Protein AF-A0A9D2BDR5-F1 (afdb_monomer)

pLDDT: mean 77.8, std 25.01, range [22.7, 98.0]

Foldseek 3Di:
DDDDDDDDDDDDDDDDDDDDDDDDDDDDDDDDDDDDDDDDDPPPPPPPPPPPDPDDPPPDDVLLLVLLLQVLVLCVVVLVVCLVCLLVVNLVVCFFRAARDPSNVVCVVVLLVLADPLLSVLVVLQVVQWQQPADPVGDGTTGNDSVSNNVSSCSQFDLCCNFCSNQQPQFDSLLGGDPRNQSSSCSSNVDRDDHQDRCAHPLRARQWDDDVQWIFGAGNVRHTQFGAGDDPSAGAFGWHWGFDDDDDDPQWTWTFTATHHRRDGDDGDTDIDGRPPPDDD

Sequence (281 aa):
MSGIVIALLVLVIAAAVVVMVAKGHSRKNGRGQETEGTARVRDLKVDAVEMKRKKEPVKEDPEVTAAKKELYQYLTQVIKKMFLQYRRGSFHTFTRMNVPSESVQKHYDKIRQSLTPQSAAILDDLFACIDMEGNEEKKPGEVRDPEKLKSVFVRMTLPFYPVYYDKLDGVRYTSLLNQTMLNLFHRLTGKKFRLGYKNRYPSGVTAYRWNGNRYQVYAQDGSMLCDAVFQDGKVWEGFARLPEEGPGEEDWELVRAGTFREGAFVDGTLQYIYRKKCGQI

Organism: NCBI:txid2838456

Radius of gyration: 27.72 Å; Cα contacts (8 Å, |Δi|>4): 350; chains: 1; bounding box: 66×89×71 Å

Mean predicted aligned error: 13.12 Å

Structure (mmCIF, N/CA/C/O backbone):
data_AF-A0A9D2BDR5-F1
#
_entry.id   AF-A0A9D2BDR5-F1
#
loop_
_atom_site.group_PDB
_atom_site.id
_atom_site.type_symbol
_atom_site.label_atom_id
_atom_site.label_alt_id
_atom_site.label_comp_id
_atom_site.label_asym_id
_atom_site.label_entity_id
_atom_site.label_seq_id
_atom_site.pdbx_PDB_ins_code
_atom_site.Cartn_x
_atom_site.Cartn_y
_atom_site.Cartn_z
_atom_site.occupancy
_atom_site.B_iso_or_equiv
_atom_site.auth_seq_id
_atom_site.auth_comp_id
_atom_site.auth_asym_id
_atom_site.auth_atom_id
_atom_site.pdbx_PDB_model_num
ATOM 1 N N . MET A 1 1 ? -36.555 31.524 -47.019 1.00 31.53 1 MET A N 1
ATOM 2 C CA . MET A 1 1 ? -35.301 32.051 -47.606 1.00 31.53 1 MET A CA 1
ATOM 3 C C . MET A 1 1 ? -34.965 33.368 -46.921 1.00 31.53 1 MET A C 1
ATOM 5 O O . MET A 1 1 ? -35.896 34.095 -46.627 1.00 31.53 1 MET A O 1
ATOM 9 N N . SER A 1 2 ? -33.678 33.612 -46.654 1.00 33.03 2 SER A N 1
ATOM 10 C CA . SER A 1 2 ? -33.028 34.872 -46.228 1.00 33.03 2 SER A CA 1
ATOM 11 C C . SER A 1 2 ? -33.785 35.895 -45.345 1.00 33.03 2 SER A C 1
ATOM 13 O O . SER A 1 2 ? -34.537 36.714 -45.856 1.00 33.03 2 SER A O 1
ATOM 15 N N . GLY A 1 3 ? -33.411 35.947 -44.058 1.00 28.92 3 GLY A N 1
ATOM 16 C CA . GLY A 1 3 ? -32.670 37.103 -43.515 1.00 28.92 3 GLY A CA 1
ATOM 17 C C . GLY A 1 3 ? -33.412 38.296 -42.878 1.00 28.92 3 GLY A C 1
ATOM 18 O O . GLY A 1 3 ? -34.487 38.684 -43.314 1.00 28.92 3 GLY A O 1
ATOM 19 N N . ILE A 1 4 ? -32.684 38.951 -41.946 1.00 37.50 4 ILE A N 1
ATOM 20 C CA . ILE A 1 4 ? -32.913 40.285 -41.318 1.00 37.50 4 ILE A CA 1
ATOM 21 C C . ILE A 1 4 ? -34.180 40.335 -40.394 1.00 37.50 4 ILE A C 1
ATOM 23 O O . ILE A 1 4 ? -35.137 39.617 -40.645 1.00 37.50 4 ILE A O 1
ATOM 27 N N . VAL A 1 5 ? -34.295 41.054 -39.254 1.00 33.47 5 VAL A N 1
ATOM 28 C CA . VAL A 1 5 ? -33.646 42.278 -38.708 1.00 33.47 5 VAL A CA 1
ATOM 29 C C . VAL A 1 5 ? -33.702 42.344 -37.145 1.00 33.47 5 VAL A C 1
ATOM 31 O O . VAL A 1 5 ? -34.434 41.575 -36.529 1.00 33.47 5 VAL A O 1
ATOM 34 N N . ILE A 1 6 ? -33.040 43.378 -36.569 1.00 35.88 6 ILE A N 1
ATOM 35 C CA . ILE A 1 6 ? -33.101 43.975 -35.194 1.00 35.88 6 ILE A CA 1
ATOM 36 C C . ILE A 1 6 ? -32.217 43.262 -34.136 1.00 35.88 6 ILE A C 1
ATOM 38 O O . ILE A 1 6 ? -32.251 42.041 -34.064 1.00 35.88 6 ILE A O 1
ATOM 42 N N . ALA A 1 7 ? -31.398 43.900 -33.271 1.00 35.91 7 ALA A N 1
ATOM 43 C CA . ALA A 1 7 ? -30.943 45.304 -33.061 1.00 35.91 7 ALA A CA 1
ATOM 44 C C . ALA A 1 7 ? -29.379 45.367 -33.096 1.00 35.91 7 ALA A C 1
ATOM 46 O O . ALA A 1 7 ? -28.762 44.333 -33.327 1.00 35.91 7 ALA A O 1
ATOM 47 N N . LEU A 1 8 ? -28.591 46.450 -32.939 1.00 30.52 8 LEU A N 1
ATOM 48 C CA . LEU A 1 8 ? -28.691 47.863 -32.493 1.00 30.52 8 LEU A CA 1
ATOM 49 C C . LEU A 1 8 ? -28.777 48.193 -30.982 1.00 30.52 8 LEU A C 1
ATOM 51 O O . LEU A 1 8 ? -29.867 48.324 -30.440 1.00 30.52 8 LEU A O 1
ATOM 55 N N . LEU A 1 9 ? -27.623 48.510 -30.366 1.00 31.62 9 LEU A N 1
ATOM 56 C CA . LEU A 1 9 ? -27.407 49.760 -29.603 1.00 31.62 9 LEU A CA 1
ATOM 57 C C . LEU A 1 9 ? -25.926 49.950 -29.210 1.00 31.62 9 LEU A C 1
ATOM 59 O O . LEU A 1 9 ? -25.344 49.130 -28.507 1.00 31.62 9 LEU A O 1
ATOM 63 N N . VAL A 1 10 ? -25.333 51.063 -29.651 1.00 29.72 10 VAL A N 1
ATOM 64 C CA . VAL A 1 10 ? -24.023 51.575 -29.208 1.00 29.72 10 VAL A CA 1
ATOM 65 C C . VAL A 1 10 ? -24.284 52.862 -28.435 1.00 29.72 10 VAL A C 1
ATOM 67 O O . VAL A 1 10 ? -25.039 53.706 -28.913 1.00 29.72 10 VAL A O 1
ATOM 70 N N . LEU A 1 11 ? -23.655 53.038 -27.271 1.00 30.86 11 LEU A N 1
ATOM 71 C CA . LEU A 1 11 ? -23.721 54.294 -26.525 1.00 30.86 11 LEU A CA 1
ATOM 72 C C . LEU A 1 11 ? -22.356 54.612 -25.906 1.00 30.86 11 LEU A C 1
ATOM 74 O O . LEU A 1 11 ? -21.778 53.806 -25.180 1.00 30.86 11 LEU A O 1
ATOM 78 N N . VAL A 1 12 ? -21.836 55.789 -26.252 1.00 30.64 12 VAL A N 1
ATOM 79 C CA . VAL A 1 12 ? -20.533 56.319 -25.835 1.00 30.64 12 VAL A CA 1
ATOM 80 C C . VAL A 1 12 ? -20.752 57.358 -24.742 1.00 30.64 12 VAL A C 1
ATOM 82 O O . VAL A 1 12 ? -21.530 58.286 -24.946 1.00 30.64 12 VAL A O 1
ATOM 85 N N . ILE A 1 13 ? -20.016 57.265 -23.632 1.00 32.09 13 ILE A N 1
ATOM 86 C CA . ILE A 1 13 ? -19.779 58.390 -22.714 1.00 32.09 13 ILE A CA 1
ATOM 87 C C . ILE A 1 13 ? -18.300 58.376 -22.313 1.00 32.09 13 ILE A C 1
ATOM 89 O O . ILE A 1 13 ? -17.753 57.323 -21.990 1.00 32.09 13 ILE A O 1
ATOM 93 N N . ALA A 1 14 ? -17.658 59.546 -22.337 1.00 29.48 14 ALA A N 1
ATOM 94 C CA . ALA A 1 14 ? -16.252 59.734 -21.990 1.00 29.48 14 ALA A CA 1
ATOM 95 C C . ALA A 1 14 ? -16.062 60.924 -21.033 1.00 29.48 14 ALA A C 1
ATOM 97 O O . ALA A 1 14 ? -16.588 62.004 -21.289 1.00 29.48 14 ALA A O 1
ATOM 98 N N . ALA A 1 15 ? -15.273 60.720 -19.972 1.00 29.50 15 ALA A N 1
ATOM 99 C CA . ALA A 1 15 ? -14.551 61.721 -19.168 1.00 29.50 15 ALA A CA 1
ATOM 100 C C . ALA A 1 15 ? -13.527 60.936 -18.293 1.00 29.50 15 ALA A C 1
ATOM 102 O O . ALA A 1 15 ? -13.902 59.897 -17.761 1.00 29.50 15 ALA A O 1
ATOM 103 N N . ALA A 1 16 ? -12.212 61.205 -18.192 1.00 28.39 16 ALA A N 1
ATOM 104 C CA . ALA A 1 16 ? -11.469 62.470 -18.028 1.00 28.39 16 ALA A CA 1
ATOM 105 C C . ALA A 1 16 ? -11.697 63.060 -16.603 1.00 28.39 16 ALA A C 1
ATOM 107 O O . ALA A 1 16 ? -12.849 63.200 -16.217 1.00 28.39 16 ALA A O 1
ATOM 108 N N . VAL A 1 17 ? -10.723 63.418 -15.739 1.00 27.42 17 VAL A N 1
ATOM 109 C CA . VAL A 1 17 ? -9.240 63.566 -15.792 1.00 27.42 17 VAL A CA 1
ATOM 110 C C . VAL A 1 17 ? -8.651 63.430 -14.349 1.00 27.42 17 VAL A C 1
ATOM 112 O O . VAL A 1 17 ? -9.395 63.487 -13.377 1.00 27.42 17 VAL A O 1
ATOM 115 N N . VAL A 1 18 ? -7.311 63.395 -14.227 1.00 27.27 18 VAL A N 1
ATOM 116 C CA . VAL A 1 18 ? -6.441 63.916 -13.126 1.00 27.27 18 VAL A CA 1
ATOM 117 C C . VAL A 1 18 ? -5.687 62.890 -12.260 1.00 27.27 18 VAL A C 1
ATOM 119 O O . VAL A 1 18 ? -6.243 62.026 -11.592 1.00 27.27 18 VAL A O 1
ATOM 122 N N . VAL A 1 19 ? -4.363 63.085 -12.241 1.00 29.62 19 VAL A N 1
ATOM 123 C CA . VAL A 1 19 ? -3.348 62.439 -11.396 1.00 29.62 19 VAL A CA 1
ATOM 124 C C . VAL A 1 19 ? -3.135 63.247 -10.111 1.00 29.62 19 VAL A C 1
ATOM 126 O O . VAL A 1 19 ? -2.994 64.465 -10.182 1.00 29.62 19 VAL A O 1
ATOM 129 N N . MET A 1 20 ? -2.940 62.582 -8.967 1.00 26.80 20 MET A N 1
ATOM 130 C CA . MET A 1 20 ? -2.134 63.145 -7.875 1.00 26.80 20 MET A CA 1
ATOM 131 C C . MET A 1 20 ? -1.121 62.133 -7.336 1.00 26.80 20 MET A C 1
ATOM 133 O O . MET A 1 20 ? -1.453 61.007 -6.979 1.00 26.80 20 MET A O 1
ATOM 137 N N . VAL A 1 21 ? 0.135 62.576 -7.274 1.00 29.06 21 VAL A N 1
ATOM 138 C CA . VAL A 1 21 ? 1.273 61.859 -6.692 1.00 29.06 21 VAL A CA 1
ATOM 139 C C . VAL A 1 21 ? 1.532 62.411 -5.295 1.00 29.06 21 VAL A C 1
ATOM 141 O O . VAL A 1 21 ? 1.725 63.615 -5.143 1.00 29.06 21 VAL A O 1
ATOM 144 N N . ALA A 1 22 ? 1.648 61.536 -4.295 1.00 31.42 22 ALA A N 1
ATOM 145 C CA . ALA A 1 22 ? 2.199 61.878 -2.986 1.00 31.42 22 ALA A CA 1
ATOM 146 C C . ALA A 1 22 ? 3.420 60.992 -2.687 1.00 31.42 22 ALA A C 1
ATOM 148 O O . ALA A 1 22 ? 3.340 59.765 -2.692 1.00 31.42 22 ALA A O 1
ATOM 149 N N . LYS A 1 23 ? 4.578 61.623 -2.453 1.00 25.61 23 LYS A N 1
ATOM 150 C CA . LYS A 1 23 ? 5.836 60.946 -2.095 1.00 25.61 23 LYS A CA 1
ATOM 151 C C . LYS A 1 23 ? 5.783 60.421 -0.656 1.00 25.61 23 LYS A C 1
ATOM 153 O O . LYS A 1 23 ? 5.587 61.205 0.264 1.00 25.61 23 LYS A O 1
ATOM 158 N N . GLY A 1 24 ? 6.131 59.149 -0.462 1.00 26.06 24 GLY A N 1
ATOM 159 C CA . GLY A 1 24 ? 6.535 58.583 0.830 1.00 26.06 24 GLY A CA 1
ATOM 160 C C . GLY A 1 24 ? 7.849 57.814 0.676 1.00 26.06 24 GLY A C 1
ATOM 161 O O . GLY A 1 24 ? 7.886 56.779 0.018 1.00 26.06 24 GLY A O 1
ATOM 162 N N . HIS A 1 25 ? 8.949 58.337 1.221 1.00 25.95 25 HIS A N 1
ATOM 163 C CA . HIS A 1 25 ? 10.277 57.720 1.109 1.00 25.95 25 HIS A CA 1
ATOM 164 C C . HIS A 1 25 ? 10.453 56.571 2.114 1.00 25.95 25 HIS A C 1
ATOM 166 O O . HIS A 1 25 ? 10.360 56.805 3.316 1.00 25.95 25 HIS A O 1
ATOM 172 N N . SER A 1 26 ? 10.882 55.391 1.650 1.00 26.30 26 SER A N 1
ATOM 173 C CA . SER A 1 26 ? 11.998 54.659 2.279 1.00 26.30 26 SER A CA 1
ATOM 174 C C . SER A 1 26 ? 12.557 53.550 1.384 1.00 26.30 26 SER A C 1
ATOM 176 O O . SER A 1 26 ? 11.832 52.730 0.832 1.00 26.30 26 SER A O 1
ATOM 178 N N . ARG A 1 27 ? 13.887 53.542 1.241 1.00 26.53 27 ARG A N 1
ATOM 179 C CA . ARG A 1 27 ? 14.668 52.558 0.476 1.00 26.53 27 ARG A CA 1
ATOM 180 C C . ARG A 1 27 ? 14.917 51.297 1.311 1.00 26.53 27 ARG A C 1
ATOM 182 O O . ARG A 1 27 ? 15.439 51.430 2.415 1.00 26.53 27 ARG A O 1
ATOM 189 N N . LYS A 1 28 ? 14.819 50.111 0.695 1.00 27.19 28 LYS A N 1
ATOM 190 C CA . LYS A 1 28 ? 16.011 49.267 0.443 1.00 27.19 28 LYS A CA 1
ATOM 191 C C . LYS A 1 28 ? 15.745 48.108 -0.529 1.00 27.19 28 LYS A C 1
ATOM 193 O O . LYS A 1 28 ? 14.645 47.585 -0.622 1.00 27.19 28 LYS A O 1
ATOM 198 N N . ASN A 1 29 ? 16.807 47.770 -1.258 1.00 23.73 29 ASN A N 1
ATOM 199 C CA . ASN A 1 29 ? 16.901 46.762 -2.318 1.00 23.73 29 ASN A CA 1
ATOM 200 C C . ASN A 1 29 ? 16.557 45.328 -1.843 1.00 23.73 29 ASN A C 1
ATOM 202 O O . ASN A 1 29 ? 16.751 45.018 -0.673 1.00 23.73 29 ASN A O 1
ATOM 206 N N . GLY A 1 30 ? 16.157 44.407 -2.731 1.00 25.55 30 GLY A N 1
ATOM 207 C CA . GLY A 1 30 ? 15.917 44.613 -4.166 1.00 25.55 30 GLY A CA 1
ATOM 208 C C . GLY A 1 30 ? 15.684 43.336 -4.987 1.00 25.55 30 GLY A C 1
ATOM 209 O O . GLY A 1 30 ? 15.595 42.243 -4.445 1.00 25.55 30 GLY A O 1
ATOM 210 N N . ARG A 1 31 ? 15.616 43.535 -6.314 1.00 24.91 31 ARG A N 1
ATOM 211 C CA . ARG A 1 31 ? 15.599 42.532 -7.401 1.00 24.91 31 ARG A CA 1
ATOM 212 C C . ARG A 1 31 ? 14.613 41.361 -7.245 1.00 24.91 31 ARG A C 1
ATOM 214 O O . ARG A 1 31 ? 14.990 40.223 -6.993 1.00 24.91 31 ARG A O 1
ATOM 221 N N . GLY A 1 32 ? 13.356 41.638 -7.586 1.00 22.70 32 GLY A N 1
ATOM 222 C CA . GLY A 1 32 ? 12.569 40.649 -8.317 1.00 22.70 32 GLY A CA 1
ATOM 223 C C . GLY A 1 32 ? 13.074 40.546 -9.762 1.00 22.70 32 GLY A C 1
ATOM 224 O O . GLY A 1 32 ? 13.381 41.564 -10.384 1.00 22.70 32 GLY A O 1
ATOM 225 N N . GLN A 1 33 ? 13.148 39.326 -10.284 1.00 26.22 33 GLN A N 1
ATOM 226 C CA . GLN A 1 33 ? 13.135 39.046 -11.717 1.00 26.22 33 GLN A CA 1
ATOM 227 C C . GLN A 1 33 ? 12.096 37.944 -11.920 1.00 26.22 33 GLN A C 1
ATOM 229 O O . GLN A 1 33 ? 12.396 36.758 -11.820 1.00 26.22 33 GLN A O 1
ATOM 234 N N . GLU A 1 34 ? 10.842 38.353 -12.109 1.00 27.23 34 GLU A N 1
ATOM 235 C CA . GLU A 1 34 ? 9.788 37.445 -12.547 1.00 27.23 34 GLU A CA 1
ATOM 236 C C . GLU A 1 34 ? 9.834 37.343 -14.070 1.00 27.23 34 GLU A C 1
ATOM 238 O O . GLU A 1 34 ? 9.673 38.336 -14.778 1.00 27.23 34 GLU A O 1
ATOM 243 N N . THR A 1 35 ? 10.034 36.133 -14.583 1.00 24.56 35 THR A N 1
ATOM 244 C CA . THR A 1 35 ? 9.473 35.731 -15.876 1.00 24.56 35 THR A CA 1
ATOM 245 C C . THR A 1 35 ? 9.302 34.215 -15.883 1.00 24.56 35 THR A C 1
ATOM 247 O O . THR A 1 35 ? 10.265 33.462 -15.832 1.00 24.56 35 THR A O 1
ATOM 250 N N . GLU A 1 36 ? 8.034 33.809 -15.851 1.00 30.52 36 GLU A N 1
ATOM 251 C CA . GLU A 1 36 ? 7.468 32.628 -16.511 1.00 30.52 36 GLU A CA 1
ATOM 252 C C . GLU A 1 36 ? 8.273 31.314 -16.492 1.00 30.52 36 GLU A C 1
ATOM 254 O O . GLU A 1 36 ? 9.120 31.040 -17.336 1.00 30.52 36 GLU A O 1
ATOM 259 N N . GLY A 1 37 ? 7.887 30.417 -15.580 1.00 23.86 37 GLY A N 1
ATOM 260 C CA . GLY A 1 37 ? 8.370 29.038 -15.559 1.00 23.86 37 GLY A CA 1
ATOM 261 C C . GLY A 1 37 ? 7.445 28.117 -14.770 1.00 23.86 37 GLY A C 1
ATOM 262 O O . GLY A 1 37 ? 7.608 27.961 -13.565 1.00 23.86 37 GLY A O 1
ATOM 263 N N . THR A 1 38 ? 6.491 27.486 -15.464 1.00 27.73 38 THR A N 1
ATOM 264 C CA . THR A 1 38 ? 5.662 26.351 -14.999 1.00 27.73 38 THR A CA 1
ATOM 265 C C . THR A 1 38 ? 4.957 26.485 -13.641 1.00 27.73 38 THR A C 1
ATOM 267 O O . THR A 1 38 ? 5.530 26.245 -12.584 1.00 27.73 38 THR A O 1
ATOM 270 N N . ALA A 1 39 ? 3.643 26.732 -13.717 1.00 31.00 39 ALA A N 1
ATOM 271 C CA . ALA A 1 39 ? 2.605 26.214 -12.820 1.00 31.00 39 ALA A CA 1
ATOM 272 C C . ALA A 1 39 ? 3.070 25.802 -11.408 1.00 31.00 39 ALA A C 1
ATOM 274 O O . ALA A 1 39 ? 3.400 24.638 -11.164 1.00 31.00 39 ALA A O 1
ATOM 275 N N . ARG A 1 40 ? 2.997 26.746 -10.455 1.00 29.84 40 ARG A N 1
ATOM 276 C CA . ARG A 1 40 ? 3.082 26.430 -9.023 1.00 29.84 40 ARG A CA 1
ATOM 277 C C . ARG A 1 40 ? 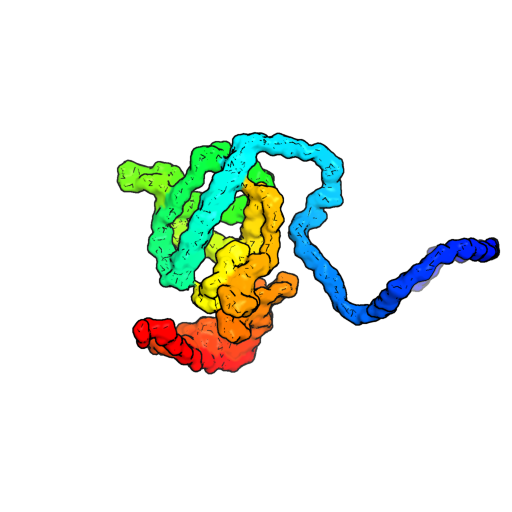2.129 25.279 -8.719 1.00 29.84 40 ARG A C 1
ATOM 279 O O . ARG A 1 40 ? 0.918 25.432 -8.862 1.00 29.84 40 ARG A O 1
ATOM 286 N N . VAL A 1 41 ? 2.741 24.155 -8.344 1.00 40.50 41 VAL A N 1
ATOM 287 C CA . VAL A 1 41 ? 2.199 23.002 -7.622 1.00 40.50 41 VAL A CA 1
ATOM 288 C C . VAL A 1 41 ? 0.706 23.156 -7.343 1.00 40.50 41 VAL A C 1
ATOM 290 O O . VAL A 1 41 ? 0.317 23.891 -6.437 1.00 40.50 41 VAL A O 1
ATOM 293 N N . ARG A 1 42 ? -0.133 22.432 -8.096 1.00 37.00 42 ARG A N 1
ATOM 294 C CA . ARG A 1 42 ? -1.492 22.152 -7.626 1.00 37.00 42 ARG A CA 1
ATOM 295 C C . ARG A 1 42 ? -1.328 21.373 -6.330 1.00 37.00 42 ARG A C 1
ATOM 297 O O . ARG A 1 42 ? -1.063 20.171 -6.375 1.00 37.00 42 ARG A O 1
ATOM 304 N N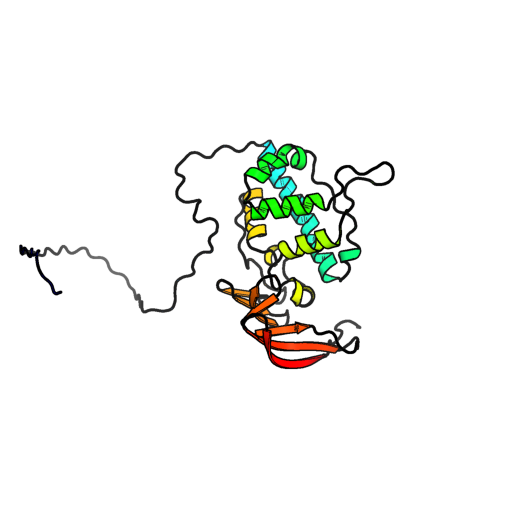 . ASP A 1 43 ? -1.446 22.077 -5.206 1.00 35.84 43 ASP A N 1
ATOM 305 C CA . ASP A 1 43 ? -1.611 21.463 -3.900 1.00 35.84 43 ASP A CA 1
ATOM 306 C C . ASP A 1 43 ? -2.629 20.341 -4.062 1.00 35.84 43 ASP A C 1
ATOM 308 O O . ASP A 1 43 ? -3.714 20.542 -4.625 1.00 35.84 43 ASP A O 1
ATOM 312 N N . LEU A 1 44 ? -2.227 19.130 -3.665 1.00 42.03 44 LEU A N 1
ATOM 313 C CA . LEU A 1 44 ? -3.084 17.962 -3.802 1.00 42.03 44 LEU A CA 1
ATOM 314 C C . LEU A 1 44 ? -4.439 18.297 -3.186 1.00 42.03 44 LEU A C 1
ATOM 316 O O . LEU A 1 44 ? -4.487 18.950 -2.142 1.00 42.03 44 LEU A O 1
ATOM 320 N N . LYS A 1 45 ? -5.524 17.822 -3.810 1.00 41.50 45 LYS A N 1
ATOM 321 C CA . LYS A 1 45 ? -6.883 17.889 -3.258 1.00 41.50 45 LYS A CA 1
ATOM 322 C C . LYS A 1 45 ? -6.976 17.035 -1.981 1.00 41.50 45 LYS A C 1
ATOM 324 O O . LYS A 1 45 ? -7.615 15.990 -1.962 1.00 41.50 45 LYS A O 1
ATOM 329 N N . VAL A 1 46 ? -6.331 17.498 -0.915 1.00 46.38 46 VAL A N 1
ATOM 330 C CA . VAL A 1 46 ? -6.624 17.170 0.476 1.00 46.38 46 VAL A CA 1
ATOM 331 C C . VAL A 1 46 ? -7.900 17.943 0.779 1.00 46.38 46 VAL A C 1
ATOM 333 O O . VAL A 1 46 ? -7.841 19.091 1.205 1.00 46.38 46 VAL A O 1
ATOM 336 N N . ASP A 1 47 ? -9.022 17.348 0.373 1.00 37.94 47 ASP A N 1
ATOM 337 C CA . ASP A 1 47 ? -10.388 17.853 0.486 1.00 37.94 47 ASP A CA 1
ATOM 338 C C . ASP A 1 47 ? -10.513 19.385 0.358 1.00 37.94 47 ASP A C 1
ATOM 340 O O . ASP A 1 47 ? -10.763 20.107 1.323 1.00 37.94 47 ASP A O 1
ATOM 344 N N . ALA A 1 48 ? -10.505 19.886 -0.888 1.00 33.38 48 ALA A N 1
ATOM 345 C CA . ALA A 1 48 ? -10.928 21.256 -1.241 1.00 33.38 48 ALA A CA 1
ATOM 346 C C . ALA A 1 48 ? -12.437 21.532 -0.973 1.00 33.38 48 ALA A C 1
ATOM 348 O O . ALA A 1 48 ? -13.043 22.424 -1.562 1.00 33.38 48 ALA A O 1
ATOM 349 N N . VAL A 1 49 ? -13.033 20.744 -0.077 1.00 40.38 49 VAL A N 1
ATOM 350 C CA . VAL A 1 49 ? -14.366 20.849 0.514 1.00 40.38 49 VAL A CA 1
ATOM 351 C C . VAL A 1 49 ? -14.276 21.420 1.947 1.00 40.38 49 VAL A C 1
ATOM 353 O O . VAL A 1 49 ? -15.253 21.978 2.440 1.00 40.38 49 VAL A O 1
ATOM 356 N N . GLU A 1 50 ? -13.111 21.375 2.612 1.00 43.22 50 GLU A N 1
ATOM 357 C CA . GLU A 1 50 ? -12.967 21.815 4.015 1.00 43.22 50 GLU A CA 1
ATOM 358 C C . GLU A 1 50 ? -12.924 23.344 4.227 1.00 43.22 50 GLU A C 1
ATOM 360 O O . GLU A 1 50 ? -13.086 23.808 5.352 1.00 43.22 50 GLU A O 1
ATOM 365 N N . MET A 1 51 ? -12.787 24.162 3.176 1.00 38.62 51 MET A N 1
ATOM 366 C CA . MET A 1 51 ? -12.631 25.628 3.295 1.00 38.62 51 MET A CA 1
ATOM 367 C C . MET A 1 51 ? -13.871 26.452 2.889 1.00 38.62 51 MET A C 1
ATOM 369 O O . MET A 1 51 ? -13.750 27.561 2.372 1.00 38.62 51 MET A O 1
ATOM 373 N N . LYS A 1 52 ? -15.086 25.952 3.170 1.00 36.84 52 LYS A N 1
ATOM 374 C CA . LYS A 1 52 ? -16.312 26.789 3.251 1.00 36.84 52 LYS A CA 1
ATOM 375 C C . LYS A 1 52 ? -17.230 26.484 4.450 1.00 36.84 52 LYS A C 1
ATOM 377 O O . LYS A 1 52 ? -18.391 26.887 4.450 1.00 36.84 52 LYS A O 1
ATOM 382 N N . ARG A 1 53 ? -16.723 25.860 5.522 1.00 44.25 53 ARG A N 1
ATOM 383 C CA . ARG A 1 53 ? -17.443 25.771 6.809 1.00 44.25 53 ARG A CA 1
ATOM 384 C C . ARG A 1 53 ? -16.873 26.735 7.853 1.00 44.25 53 ARG A C 1
ATOM 386 O O . ARG A 1 53 ? -16.157 26.338 8.762 1.00 44.25 53 ARG A O 1
ATOM 393 N N . LYS A 1 54 ? -17.301 28.002 7.783 1.00 46.31 54 LYS A N 1
ATOM 394 C CA . LYS A 1 54 ? -17.529 28.776 9.014 1.00 46.31 54 LYS A CA 1
ATOM 395 C C . LYS A 1 54 ? -18.746 28.158 9.712 1.00 46.31 54 LYS A C 1
ATOM 397 O O . LYS A 1 54 ? -19.868 28.460 9.313 1.00 46.31 54 LYS A O 1
ATOM 402 N N . LYS A 1 55 ? -18.526 27.270 10.681 1.00 40.41 55 LYS A N 1
ATOM 403 C CA . LYS A 1 55 ? -19.472 26.855 11.737 1.00 40.41 55 LYS A CA 1
ATOM 404 C C . LYS A 1 55 ? -18.713 26.026 12.774 1.00 40.41 55 LYS A C 1
ATOM 406 O O . LYS A 1 55 ? -17.642 25.513 12.458 1.00 40.41 55 LYS A O 1
ATOM 411 N N . GLU A 1 56 ? -19.219 26.003 14.004 1.00 36.31 56 GLU A N 1
ATOM 412 C CA . GLU A 1 56 ? -18.486 25.570 15.200 1.00 36.31 56 GLU A CA 1
ATOM 413 C C . GLU A 1 56 ? -17.857 24.171 15.095 1.00 36.31 56 GLU A C 1
ATOM 415 O O . GLU A 1 56 ? -18.361 23.318 14.355 1.00 36.31 56 GLU A O 1
ATOM 420 N N . PRO A 1 57 ? -16.777 23.898 15.858 1.00 44.44 57 PRO A N 1
ATOM 421 C CA . PRO A 1 57 ? -16.271 22.543 15.998 1.00 44.44 57 PRO A CA 1
ATOM 422 C C . PRO A 1 57 ? -17.361 21.672 16.626 1.00 44.44 57 PRO A C 1
ATOM 424 O O . PRO A 1 57 ? -17.620 21.748 17.827 1.00 44.44 57 PRO A O 1
ATOM 427 N N . VAL A 1 58 ? -17.988 20.824 15.807 1.00 56.38 58 VAL A N 1
ATOM 428 C CA . VAL A 1 58 ? -18.832 19.731 16.292 1.00 56.38 58 VAL A CA 1
ATOM 429 C C . VAL A 1 58 ? -17.939 18.869 17.174 1.00 56.38 58 VAL A C 1
ATOM 431 O O . VAL A 1 58 ? -17.038 18.190 16.680 1.00 56.38 58 VAL A O 1
ATOM 434 N N . LYS A 1 59 ? -18.133 18.978 18.490 1.00 65.06 59 LYS A N 1
ATOM 435 C CA . LYS A 1 59 ? -17.324 18.290 19.492 1.00 65.06 59 LYS A CA 1
ATOM 436 C C . LYS A 1 59 ? -17.611 16.798 19.380 1.00 65.06 59 LYS A C 1
ATOM 438 O O . LYS A 1 59 ? -18.618 16.322 19.896 1.00 65.06 59 LYS A O 1
ATOM 443 N N . GLU A 1 60 ? -16.755 16.097 18.643 1.00 75.88 60 GLU A N 1
ATOM 444 C CA . GLU A 1 60 ? -16.872 14.656 18.463 1.00 75.88 60 GLU A CA 1
ATOM 445 C C . GLU A 1 60 ? -16.828 13.954 19.825 1.00 75.88 60 GLU A C 1
ATOM 447 O O . GLU A 1 60 ? -16.106 14.354 20.742 1.00 75.88 60 GLU A O 1
ATOM 452 N N . ASP A 1 61 ? -17.655 12.922 19.939 1.00 86.31 61 ASP A N 1
ATOM 453 C CA . ASP A 1 61 ? -17.778 12.061 21.106 1.00 86.31 61 ASP A CA 1
ATOM 454 C C . ASP A 1 61 ? -16.378 11.544 21.527 1.00 86.31 61 ASP A C 1
ATOM 456 O O . ASP A 1 61 ? -15.636 11.019 20.682 1.00 86.31 61 ASP A O 1
ATOM 460 N N . PRO A 1 62 ? -15.957 11.727 22.796 1.00 90.25 62 PRO A N 1
ATOM 461 C CA . PRO A 1 62 ? -14.635 11.301 23.244 1.00 90.25 62 PRO A CA 1
ATOM 462 C C . PRO A 1 62 ? -14.443 9.782 23.136 1.00 90.25 62 PRO A C 1
ATOM 464 O O . PRO A 1 62 ? -13.320 9.355 22.864 1.00 90.25 62 PRO A O 1
ATOM 467 N N . GLU A 1 63 ? -15.508 8.975 23.255 1.00 92.88 63 GLU A N 1
ATOM 468 C CA . GLU A 1 63 ? -15.432 7.522 23.036 1.00 92.88 63 GLU A CA 1
ATOM 469 C C . GLU A 1 63 ? -15.114 7.213 21.567 1.00 92.88 63 GLU A C 1
ATOM 471 O O . GLU A 1 63 ? -14.197 6.449 21.269 1.00 92.88 63 GLU A O 1
ATOM 476 N N . VAL A 1 64 ? -15.785 7.892 20.629 1.00 93.25 64 VAL A N 1
ATOM 477 C CA . VAL A 1 64 ? -15.522 7.759 19.182 1.00 93.25 64 VAL A CA 1
ATOM 478 C C . VAL A 1 64 ? -14.110 8.229 18.833 1.00 93.25 64 VAL A C 1
ATOM 480 O O . VAL A 1 64 ? -13.427 7.601 18.025 1.00 93.25 64 VAL A O 1
ATOM 483 N N . THR A 1 65 ? -13.636 9.303 19.464 1.00 93.25 65 THR A N 1
ATOM 484 C CA . THR A 1 65 ? -12.274 9.821 19.267 1.00 93.25 65 THR A CA 1
ATOM 485 C C . THR A 1 65 ? -11.217 8.818 19.751 1.00 93.25 65 THR A C 1
ATOM 487 O O . THR A 1 65 ? -10.200 8.613 19.079 1.00 93.25 65 THR A O 1
ATOM 490 N N . ALA A 1 66 ? -11.456 8.150 20.886 1.00 94.94 66 ALA A N 1
ATOM 491 C CA . ALA A 1 66 ? -10.604 7.068 21.379 1.00 94.94 66 ALA A CA 1
ATOM 492 C C . ALA A 1 66 ? -10.633 5.853 20.434 1.00 94.94 66 ALA A C 1
ATOM 494 O O . ALA A 1 66 ? -9.577 5.404 19.981 1.00 94.94 66 ALA A O 1
ATOM 495 N N . ALA A 1 67 ? -11.825 5.408 20.030 1.00 97.06 67 ALA A N 1
ATOM 496 C CA . ALA A 1 67 ? -12.013 4.308 19.089 1.00 97.06 67 ALA A CA 1
ATOM 497 C C . ALA A 1 67 ? -11.312 4.564 17.736 1.00 97.06 67 ALA A C 1
ATOM 499 O O . ALA A 1 67 ? -10.617 3.691 17.220 1.00 97.06 67 ALA A O 1
ATOM 500 N N . LYS A 1 68 ? -11.368 5.784 17.178 1.00 97.12 68 LYS A N 1
ATOM 501 C CA . LYS A 1 68 ? -10.608 6.144 15.960 1.00 97.12 68 LYS A CA 1
ATOM 502 C C . LYS A 1 68 ? -9.093 5.974 16.127 1.00 97.12 68 LYS A C 1
ATOM 504 O O . LYS A 1 68 ? -8.418 5.487 15.215 1.00 97.12 68 LYS A O 1
ATOM 509 N N . LYS A 1 69 ? -8.549 6.352 17.289 1.00 96.12 69 LYS A N 1
ATOM 510 C CA . LYS A 1 69 ? -7.121 6.205 17.614 1.00 96.12 69 LYS A CA 1
ATOM 511 C C . LYS A 1 69 ? -6.723 4.732 17.740 1.00 96.12 69 LYS A C 1
ATOM 513 O O . LYS A 1 69 ? -5.669 4.355 17.225 1.00 96.12 69 LYS A O 1
ATOM 518 N N . GLU A 1 70 ? -7.559 3.912 18.373 1.00 97.44 70 GLU A N 1
ATOM 519 C CA . GLU A 1 70 ? -7.378 2.457 18.460 1.00 97.44 70 GLU A CA 1
ATOM 520 C C . GLU A 1 70 ? -7.443 1.800 17.075 1.00 97.44 70 GLU A C 1
ATOM 522 O O . GLU A 1 70 ? -6.538 1.047 16.715 1.00 97.44 70 GLU A O 1
ATOM 527 N N . LEU A 1 71 ? -8.416 2.170 16.235 1.00 98.00 71 LEU A N 1
ATOM 528 C CA . LEU A 1 71 ? -8.512 1.699 14.851 1.00 98.00 71 LEU A CA 1
ATOM 529 C C . LEU A 1 71 ? -7.265 2.073 14.032 1.00 98.00 71 LEU A C 1
ATOM 531 O O . LEU A 1 71 ? -6.733 1.244 13.299 1.00 98.00 71 LEU A O 1
ATOM 535 N N . TYR A 1 72 ? -6.734 3.289 14.178 1.00 97.69 72 TYR A N 1
ATOM 536 C CA . TYR A 1 72 ? -5.481 3.671 13.518 1.00 97.69 72 TYR A CA 1
ATOM 537 C C . TYR A 1 72 ? -4.279 2.826 13.987 1.00 97.69 72 TYR A C 1
ATOM 539 O O . TYR A 1 72 ? -3.432 2.444 13.170 1.00 97.69 72 TYR A O 1
ATOM 547 N N . GLN A 1 73 ? -4.189 2.515 15.285 1.00 97.00 73 GLN A N 1
ATOM 548 C CA . GLN A 1 73 ? -3.142 1.641 15.830 1.00 97.00 73 GLN A CA 1
ATOM 549 C C . GLN A 1 73 ? -3.279 0.208 15.302 1.00 97.00 73 GLN A C 1
ATOM 551 O O . GLN A 1 73 ? -2.290 -0.371 14.848 1.00 97.00 73 GLN A O 1
ATOM 556 N N . TYR A 1 74 ? -4.501 -0.322 15.292 1.00 97.25 74 TYR A N 1
ATOM 557 C CA . TYR A 1 74 ? -4.859 -1.615 14.723 1.00 97.25 74 TYR A CA 1
ATOM 558 C C . TYR A 1 74 ? -4.448 -1.716 13.245 1.00 97.25 74 TYR A C 1
ATOM 560 O O . TYR A 1 74 ? -3.622 -2.556 12.881 1.00 97.25 74 TYR A O 1
ATOM 568 N N . LEU A 1 75 ? -4.924 -0.789 12.405 1.00 97.50 75 LEU A N 1
ATOM 569 C CA . LEU A 1 75 ? -4.598 -0.737 10.976 1.00 97.50 75 LEU A CA 1
ATOM 570 C C . LEU A 1 75 ? -3.087 -0.622 10.751 1.00 97.50 75 LEU A C 1
ATOM 572 O O . LEU A 1 75 ? -2.537 -1.320 9.904 1.00 97.50 75 LEU A O 1
ATOM 576 N N . THR A 1 76 ? -2.390 0.194 11.549 1.00 95.75 76 THR A N 1
ATOM 577 C CA . THR A 1 76 ? -0.922 0.313 11.509 1.00 95.75 76 THR A CA 1
ATOM 578 C C . THR A 1 76 ? -0.221 -1.030 11.739 1.00 95.75 76 THR A C 1
ATOM 580 O O . THR A 1 76 ? 0.793 -1.299 11.095 1.00 95.75 76 THR A O 1
ATOM 583 N N . GLN A 1 77 ? -0.711 -1.869 12.656 1.00 94.81 77 GLN A N 1
ATOM 584 C CA . GLN A 1 77 ? -0.126 -3.188 12.918 1.00 94.81 77 GLN A CA 1
ATOM 585 C C . GLN A 1 77 ? -0.426 -4.170 11.781 1.00 94.81 77 GLN A C 1
ATOM 587 O O . GLN A 1 77 ? 0.492 -4.805 11.262 1.00 94.81 77 GLN A O 1
ATOM 592 N N . VAL A 1 78 ? -1.693 -4.265 11.371 1.00 94.81 78 VAL A N 1
ATOM 593 C CA . VAL A 1 78 ? -2.157 -5.199 10.336 1.00 94.81 78 VAL A CA 1
ATOM 594 C C . VAL A 1 78 ? -1.505 -4.894 8.988 1.00 94.81 78 VAL A C 1
ATOM 596 O O . VAL A 1 78 ? -0.882 -5.774 8.398 1.00 94.81 78 VAL A O 1
ATOM 599 N N . ILE A 1 79 ? -1.536 -3.636 8.541 1.00 96.12 79 ILE A N 1
ATOM 600 C CA . ILE A 1 79 ? -0.955 -3.209 7.260 1.00 96.12 79 ILE A CA 1
ATOM 601 C C . ILE A 1 79 ? 0.551 -3.495 7.214 1.00 96.12 79 ILE A C 1
ATOM 603 O O . ILE A 1 79 ? 1.035 -4.024 6.218 1.00 96.12 79 ILE A O 1
ATOM 607 N N . LYS A 1 80 ? 1.301 -3.241 8.298 1.00 94.94 80 LYS A N 1
ATOM 608 C CA . LYS A 1 80 ? 2.727 -3.612 8.373 1.00 94.94 80 LYS A CA 1
ATOM 609 C C . LYS A 1 80 ? 2.961 -5.113 8.179 1.00 94.94 80 LYS A C 1
ATOM 611 O O . LYS A 1 80 ? 3.919 -5.476 7.500 1.00 94.94 80 LYS A O 1
ATOM 616 N N . LYS A 1 81 ? 2.117 -5.976 8.763 1.00 93.94 81 LYS A N 1
ATOM 617 C CA . LYS A 1 81 ? 2.219 -7.431 8.563 1.00 93.94 81 LYS A CA 1
ATOM 618 C C . LYS A 1 81 ? 1.886 -7.820 7.118 1.00 93.94 81 LYS A C 1
ATOM 620 O O . LYS A 1 81 ? 2.623 -8.615 6.547 1.00 93.94 81 LYS A O 1
ATOM 625 N N . MET A 1 82 ? 0.862 -7.217 6.509 1.00 95.50 82 MET A N 1
ATOM 626 C CA . MET A 1 82 ? 0.521 -7.453 5.097 1.00 95.50 82 MET A CA 1
ATOM 627 C C . MET A 1 82 ? 1.679 -7.061 4.160 1.00 95.50 82 MET A C 1
ATOM 629 O O . MET A 1 82 ? 2.086 -7.874 3.336 1.00 95.50 82 MET A O 1
ATOM 633 N N . PHE A 1 83 ? 2.311 -5.895 4.361 1.00 95.06 83 PHE A N 1
ATOM 634 C CA . PHE A 1 83 ? 3.534 -5.495 3.638 1.00 95.06 83 PHE A CA 1
ATOM 635 C C . PHE A 1 83 ? 4.705 -6.478 3.825 1.00 95.06 83 PHE A C 1
ATOM 637 O O . PHE A 1 83 ? 5.478 -6.703 2.895 1.00 95.06 83 PHE A O 1
ATOM 644 N N . LEU A 1 84 ? 4.875 -7.049 5.024 1.00 92.38 84 LEU A N 1
ATOM 645 C CA . LEU A 1 84 ? 5.929 -8.032 5.294 1.00 92.38 84 LEU A CA 1
ATOM 646 C C . LEU A 1 84 ? 5.678 -9.354 4.555 1.00 92.38 84 LEU A C 1
ATOM 648 O O . LEU A 1 84 ? 6.606 -9.891 3.957 1.00 92.38 84 LEU A O 1
ATOM 652 N N . GLN A 1 85 ? 4.443 -9.859 4.593 1.00 92.44 85 GLN A N 1
ATOM 653 C CA . GLN A 1 85 ? 4.075 -11.134 3.974 1.00 92.44 85 GLN A CA 1
ATOM 654 C C . GLN A 1 85 ? 4.010 -11.044 2.447 1.00 92.44 85 GLN A C 1
ATOM 656 O O . GLN A 1 85 ? 4.490 -11.945 1.767 1.00 92.44 85 GLN A O 1
ATOM 661 N N . TYR A 1 86 ? 3.486 -9.940 1.901 1.00 92.94 86 TYR A N 1
ATOM 662 C CA . TYR A 1 86 ? 3.449 -9.706 0.455 1.00 92.94 86 TYR A CA 1
ATOM 663 C C . TYR A 1 86 ? 4.862 -9.713 -0.134 1.00 92.94 86 TYR A C 1
ATOM 665 O O . TYR A 1 86 ? 5.146 -10.459 -1.065 1.00 92.94 86 TYR A O 1
ATOM 673 N N . ARG A 1 87 ? 5.784 -8.959 0.483 1.00 90.12 87 ARG A N 1
ATOM 674 C CA . ARG A 1 87 ? 7.180 -8.864 0.033 1.00 90.12 87 ARG A CA 1
ATOM 675 C C . ARG A 1 87 ? 7.945 -10.189 0.075 1.00 90.12 87 ARG A C 1
ATOM 677 O O . ARG A 1 87 ? 8.878 -10.370 -0.694 1.00 90.12 87 ARG A O 1
ATOM 684 N N . ARG A 1 88 ? 7.572 -11.101 0.973 1.00 89.19 88 ARG A N 1
ATOM 685 C CA . ARG A 1 88 ? 8.198 -12.424 1.118 1.00 89.19 88 ARG A CA 1
ATOM 686 C C . ARG A 1 88 ? 7.594 -13.495 0.199 1.00 89.19 88 ARG A C 1
ATOM 688 O O . ARG A 1 88 ? 7.996 -14.647 0.301 1.00 89.19 88 ARG A O 1
ATOM 695 N N . GLY A 1 89 ? 6.586 -13.166 -0.617 1.00 87.62 89 GLY A N 1
ATOM 696 C CA . GLY A 1 89 ? 5.792 -14.157 -1.362 1.00 87.62 89 GLY A CA 1
ATOM 697 C C . GLY A 1 89 ? 4.906 -15.049 -0.473 1.00 87.62 89 GLY A C 1
ATOM 698 O O . GLY A 1 89 ? 4.138 -15.873 -0.965 1.00 87.62 89 GLY A O 1
ATOM 699 N N . SER A 1 90 ? 4.947 -14.861 0.848 1.00 89.56 90 SER A N 1
ATOM 700 C CA . SER A 1 90 ? 4.303 -15.701 1.859 1.00 89.56 90 SER A CA 1
ATOM 701 C C . SER A 1 90 ? 2.921 -15.189 2.282 1.00 89.56 90 SER A C 1
ATOM 703 O O . SER A 1 90 ? 2.466 -15.481 3.388 1.00 89.56 90 SER A O 1
ATOM 705 N N . PHE A 1 91 ? 2.218 -14.436 1.425 1.00 89.06 91 PHE A N 1
ATOM 706 C CA . PHE A 1 91 ? 0.885 -13.897 1.744 1.00 89.06 91 PHE A CA 1
ATOM 707 C C . PHE A 1 91 ? -0.137 -15.002 2.060 1.00 89.06 91 PHE A C 1
ATOM 709 O O . PHE A 1 91 ? -0.950 -14.837 2.963 1.00 89.06 91 PHE A O 1
ATOM 716 N N . HIS A 1 92 ? -0.016 -16.166 1.416 1.00 85.56 92 HIS A N 1
ATOM 717 C CA . HIS A 1 92 ? -0.811 -17.365 1.708 1.00 85.56 92 HIS A CA 1
ATOM 718 C C . HIS A 1 92 ? -0.654 -17.874 3.160 1.00 85.56 92 HIS A C 1
ATOM 720 O O . HIS A 1 92 ? -1.545 -18.534 3.679 1.00 85.56 92 HIS A O 1
ATOM 726 N N . THR A 1 93 ? 0.447 -17.536 3.848 1.00 87.25 93 THR A N 1
ATOM 727 C CA . THR A 1 93 ? 0.664 -17.868 5.273 1.00 87.25 93 THR A CA 1
ATOM 728 C C . THR A 1 93 ? 0.012 -16.867 6.235 1.00 87.25 93 THR A C 1
ATOM 730 O O . THR A 1 93 ? 0.079 -17.040 7.452 1.00 87.25 93 THR A O 1
ATOM 733 N N . PHE A 1 94 ? -0.602 -15.790 5.733 1.00 89.56 94 PHE A N 1
ATOM 734 C CA . PHE A 1 94 ? -1.254 -14.775 6.559 1.00 89.56 94 PHE A CA 1
ATOM 735 C C . PHE A 1 94 ? -2.670 -15.215 6.959 1.00 89.56 94 PHE A C 1
ATOM 737 O O . PHE A 1 94 ? -3.672 -14.660 6.525 1.00 89.56 94 PHE A O 1
ATOM 744 N N . THR A 1 95 ? -2.733 -16.234 7.815 1.00 87.44 95 THR A N 1
ATOM 745 C CA . THR A 1 95 ? -3.973 -16.886 8.268 1.00 87.44 95 THR A CA 1
ATOM 746 C C . THR A 1 95 ? -4.655 -16.192 9.447 1.00 87.44 95 THR A C 1
ATOM 748 O O . THR A 1 95 ? -5.754 -16.588 9.830 1.00 87.44 95 THR A O 1
ATOM 751 N N . ARG A 1 96 ? -4.032 -15.169 10.056 1.00 89.12 96 ARG A N 1
ATOM 752 C CA . ARG A 1 96 ? -4.573 -14.504 11.251 1.00 89.12 96 ARG A CA 1
ATOM 753 C C . ARG A 1 96 ? -4.324 -12.997 11.298 1.00 89.12 96 ARG A C 1
ATOM 755 O O . ARG A 1 96 ? -3.184 -12.523 11.294 1.00 89.12 96 ARG A O 1
ATOM 762 N N . MET A 1 97 ? -5.409 -12.257 11.480 1.00 87.75 97 MET A N 1
ATOM 763 C CA . MET A 1 97 ? -5.444 -10.859 11.899 1.00 87.75 97 MET A CA 1
ATOM 764 C C . MET A 1 97 ? -5.887 -10.818 13.367 1.00 87.75 97 MET A C 1
ATOM 766 O O . MET A 1 97 ? -6.591 -11.699 13.836 1.00 87.75 97 MET A O 1
ATOM 770 N N . ASN A 1 98 ? -5.487 -9.816 14.148 1.00 87.56 98 ASN A N 1
ATOM 771 C CA . ASN A 1 98 ? -6.191 -9.619 15.422 1.00 87.56 98 ASN A CA 1
ATOM 772 C C . ASN A 1 98 ? -7.601 -9.085 15.102 1.00 87.56 98 ASN A C 1
ATOM 774 O O . ASN A 1 98 ? -7.789 -8.479 14.042 1.00 87.56 98 ASN A O 1
ATOM 778 N N . VAL A 1 99 ? -8.571 -9.247 16.000 1.00 92.38 99 VAL A N 1
ATOM 779 C CA . VAL A 1 99 ? -9.817 -8.471 15.906 1.00 92.38 99 VAL A CA 1
ATOM 780 C C . VAL A 1 99 ? -9.566 -7.017 16.346 1.00 92.38 99 VAL A C 1
ATOM 782 O O . VAL A 1 99 ? -8.676 -6.774 17.171 1.00 92.38 99 VAL A O 1
ATOM 785 N N . PRO A 1 100 ? -10.298 -6.029 15.801 1.00 93.94 100 PRO A N 1
ATOM 786 C CA . PRO A 1 100 ? -10.385 -4.694 16.390 1.00 93.94 100 PRO A CA 1
ATOM 787 C C . PRO A 1 100 ? -10.896 -4.752 17.840 1.00 93.94 100 PRO A C 1
ATOM 789 O O . PRO A 1 100 ? -11.616 -5.680 18.205 1.00 93.94 100 PRO A O 1
ATOM 792 N N . SER A 1 101 ? -10.559 -3.759 18.667 1.00 94.44 101 SER A N 1
ATOM 793 C CA . SER A 1 101 ? -11.057 -3.684 20.050 1.00 94.44 101 SER A CA 1
ATOM 794 C C . SER A 1 101 ? -12.582 -3.543 20.103 1.00 94.44 101 SER A C 1
ATOM 796 O O . SER A 1 101 ? -13.198 -3.022 19.174 1.00 94.44 101 SER A O 1
ATOM 798 N N . GLU A 1 102 ? -13.194 -3.943 21.219 1.00 94.31 102 GLU A N 1
ATOM 799 C CA . GLU A 1 102 ? -14.638 -3.780 21.458 1.00 94.31 102 GLU A CA 1
ATOM 800 C C . GLU A 1 102 ? -15.094 -2.323 21.281 1.00 94.31 102 GLU A C 1
ATOM 802 O O . GLU A 1 102 ? -16.142 -2.068 20.698 1.00 94.31 102 GLU A O 1
ATOM 807 N N . SER A 1 103 ? -14.265 -1.357 21.695 1.00 95.62 103 SER A N 1
ATOM 808 C CA . SER A 1 103 ? -14.476 0.079 21.464 1.00 95.62 103 SER A CA 1
ATOM 809 C C . SER A 1 103 ? -14.567 0.415 19.968 1.00 95.62 103 SER A C 1
ATOM 811 O O . SER A 1 103 ? -15.512 1.070 19.524 1.00 95.62 103 SER A O 1
ATOM 813 N N . VAL A 1 104 ? -13.636 -0.094 19.151 1.00 96.31 104 VAL A N 1
ATOM 814 C CA . VAL A 1 104 ? -13.681 0.079 17.690 1.00 96.31 104 VAL A CA 1
ATOM 815 C C . VAL A 1 104 ? -14.924 -0.567 17.087 1.00 96.31 104 VAL A C 1
ATOM 817 O O . VAL A 1 104 ? -15.545 0.053 16.231 1.00 96.31 104 VAL A O 1
ATOM 820 N N . GLN A 1 105 ? -15.303 -1.766 17.538 1.00 94.94 105 GLN A N 1
ATOM 821 C CA . GLN A 1 105 ? -16.486 -2.479 17.046 1.00 94.94 105 GLN A CA 1
ATOM 822 C C . GLN A 1 105 ? -17.782 -1.724 17.401 1.00 94.94 105 GLN A C 1
ATOM 824 O O . GLN A 1 105 ? -18.534 -1.346 16.505 1.00 94.94 105 GLN A O 1
ATOM 829 N N . LYS A 1 106 ? -17.984 -1.389 18.684 1.00 96.50 106 LYS A N 1
ATOM 830 C CA . LYS A 1 106 ? -19.129 -0.620 19.218 1.00 96.50 106 LYS A CA 1
ATOM 831 C C . LYS A 1 106 ? -19.334 0.720 18.505 1.00 96.50 106 LYS A C 1
ATOM 833 O O . LYS A 1 106 ? -20.467 1.155 18.314 1.00 96.50 106 LYS A O 1
ATOM 838 N N . HIS A 1 107 ? -18.249 1.400 18.140 1.00 96.75 107 HIS A N 1
ATOM 839 C CA . HIS A 1 107 ? -18.302 2.719 17.507 1.00 96.75 107 HIS A CA 1
ATOM 840 C C . HIS A 1 107 ? -18.077 2.688 15.984 1.00 96.75 107 HIS A C 1
ATOM 842 O O . HIS A 1 107 ? -18.013 3.762 15.375 1.00 96.75 107 HIS A O 1
ATOM 848 N N . TYR A 1 108 ? -17.992 1.507 15.353 1.00 95.88 108 TYR A N 1
ATOM 849 C CA . TYR A 1 108 ? -17.603 1.387 13.945 1.00 95.88 108 TYR A CA 1
ATOM 850 C C . TYR A 1 108 ? -18.521 2.175 13.008 1.00 95.88 108 TYR A C 1
ATOM 852 O O . TYR A 1 108 ? -18.013 2.925 12.181 1.00 95.88 108 TYR A O 1
ATOM 860 N N . ASP A 1 109 ? -19.844 2.118 13.181 1.00 95.50 109 ASP A N 1
ATOM 861 C CA . ASP A 1 109 ? -20.785 2.849 12.319 1.00 95.50 109 ASP A CA 1
ATOM 862 C C . ASP A 1 109 ? -20.581 4.368 12.361 1.00 95.50 109 ASP A C 1
ATOM 864 O O . ASP A 1 109 ? -20.534 5.022 11.315 1.00 95.50 109 ASP A O 1
ATOM 868 N N . LYS A 1 110 ? -20.380 4.940 13.559 1.00 94.62 110 LYS A N 1
ATOM 869 C CA . LYS A 1 110 ? -20.068 6.371 13.726 1.00 94.62 110 LYS A CA 1
ATOM 870 C C . LYS A 1 110 ? -18.737 6.722 13.048 1.00 94.62 110 LYS A C 1
ATOM 872 O O . LYS A 1 110 ? -18.634 7.744 12.369 1.00 94.62 110 LYS A O 1
ATOM 877 N N . ILE A 1 111 ? -17.719 5.867 13.196 1.00 94.56 111 ILE A N 1
ATOM 878 C CA . ILE A 1 111 ? -16.420 6.049 12.533 1.00 94.56 111 ILE A CA 1
ATOM 879 C C . ILE A 1 111 ? -16.600 6.001 11.013 1.00 94.56 111 ILE A C 1
ATOM 881 O O . ILE A 1 111 ? -16.166 6.926 10.327 1.00 94.56 111 ILE A O 1
ATOM 885 N N . ARG A 1 112 ? -17.277 4.974 10.496 1.00 94.06 112 ARG A N 1
ATOM 886 C CA . ARG A 1 112 ? -17.538 4.719 9.076 1.00 94.06 112 ARG A CA 1
ATOM 887 C C . ARG A 1 112 ? -18.267 5.883 8.407 1.00 94.06 112 ARG A C 1
ATOM 889 O O . ARG A 1 112 ? -17.841 6.322 7.342 1.00 94.06 112 ARG A O 1
ATOM 896 N N . GLN A 1 113 ? -19.281 6.450 9.062 1.00 92.00 113 GLN A N 1
ATOM 897 C CA . GLN A 1 113 ? -19.995 7.650 8.599 1.00 92.00 113 GLN A CA 1
ATOM 898 C C . GLN A 1 113 ? -19.091 8.891 8.467 1.00 92.00 113 GLN A C 1
ATOM 900 O O . GLN A 1 113 ? -19.372 9.767 7.651 1.00 92.00 113 GLN A O 1
ATOM 905 N N . SER A 1 114 ? -17.988 8.974 9.222 1.00 90.19 114 SER A N 1
ATOM 906 C CA . SER A 1 114 ? -17.016 10.075 9.111 1.00 90.19 114 SER A CA 1
ATOM 907 C C . SER A 1 114 ? -16.013 9.916 7.952 1.00 90.19 114 SER A C 1
ATOM 909 O O . SER A 1 114 ? -15.274 10.854 7.635 1.00 90.19 114 SER A O 1
ATOM 911 N N . LEU A 1 115 ? -15.959 8.750 7.300 1.00 92.00 115 LEU A N 1
ATOM 912 C CA . LEU A 1 115 ? -15.004 8.438 6.231 1.00 92.00 115 LEU A CA 1
ATOM 913 C C . LEU A 1 115 ? -15.513 8.841 4.838 1.00 92.00 115 LEU A C 1
ATOM 915 O O . LEU A 1 115 ? -16.657 9.246 4.650 1.00 92.00 115 LEU A O 1
ATOM 919 N N . THR A 1 116 ? -14.638 8.759 3.832 1.00 92.00 116 THR A N 1
ATOM 920 C CA . THR A 1 116 ? -15.089 8.780 2.430 1.00 92.00 116 THR A CA 1
ATOM 921 C C . THR A 1 116 ? -15.699 7.417 2.074 1.00 92.00 116 THR A C 1
ATOM 923 O O . THR A 1 116 ? -15.269 6.416 2.654 1.00 92.0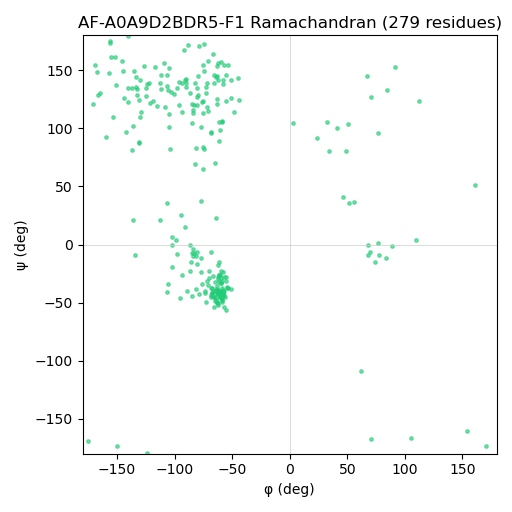0 116 THR A O 1
ATOM 926 N N . PRO A 1 117 ? -16.612 7.322 1.086 1.00 93.94 117 PRO A N 1
ATOM 927 C CA . PRO A 1 117 ? -17.150 6.033 0.641 1.00 93.94 117 PRO A CA 1
ATOM 928 C C . PRO A 1 117 ? -16.059 5.029 0.236 1.00 93.94 117 PRO A C 1
ATOM 930 O O . PRO A 1 117 ? -16.157 3.849 0.550 1.00 93.94 117 PRO A O 1
ATOM 933 N N . GLN A 1 118 ? -14.977 5.505 -0.391 1.00 92.94 118 GLN A N 1
ATOM 934 C CA . GLN A 1 118 ? -13.838 4.673 -0.795 1.00 92.94 118 GLN A CA 1
ATOM 935 C C . GLN A 1 118 ? -13.043 4.143 0.409 1.00 92.94 118 GLN A C 1
ATOM 937 O O . GLN A 1 118 ? -12.683 2.968 0.438 1.00 92.94 118 GLN A O 1
ATOM 942 N N . SER A 1 119 ? -12.776 4.988 1.412 1.00 94.56 119 SER A N 1
ATOM 943 C CA . SER A 1 119 ? -12.088 4.569 2.640 1.00 94.56 119 SER A CA 1
ATOM 944 C C . SER A 1 119 ? -12.954 3.631 3.489 1.00 94.56 119 SER A C 1
ATOM 946 O O . SER A 1 119 ? -12.420 2.686 4.059 1.00 94.56 119 SER A O 1
ATOM 948 N N . ALA A 1 120 ? -14.270 3.870 3.555 1.00 95.88 120 ALA A N 1
ATOM 949 C CA . ALA A 1 120 ? -15.225 2.995 4.234 1.00 95.88 120 ALA A CA 1
ATOM 950 C C . ALA A 1 120 ? -15.290 1.613 3.567 1.00 95.88 120 ALA A C 1
ATOM 952 O O . ALA A 1 120 ? -15.084 0.614 4.243 1.00 95.88 120 ALA A O 1
ATOM 953 N N . ALA A 1 121 ? -15.448 1.554 2.239 1.00 96.56 121 ALA A N 1
ATOM 954 C CA . ALA A 1 121 ? -15.489 0.291 1.501 1.00 96.56 121 ALA A CA 1
ATOM 955 C C . ALA A 1 121 ? -14.215 -0.555 1.691 1.00 96.56 121 ALA A C 1
ATOM 957 O O . ALA A 1 121 ? -14.306 -1.764 1.854 1.00 96.56 121 ALA A O 1
ATOM 958 N N . ILE A 1 122 ? -13.025 0.064 1.732 1.00 96.81 122 ILE A N 1
ATOM 959 C CA . ILE A 1 122 ? -11.774 -0.661 2.026 1.00 96.81 122 ILE A CA 1
ATOM 960 C C . ILE A 1 122 ? -11.778 -1.261 3.443 1.00 96.81 122 ILE A C 1
ATOM 962 O O . ILE A 1 122 ? -11.235 -2.348 3.627 1.00 96.81 122 ILE A O 1
ATOM 966 N N . LEU A 1 123 ? -12.365 -0.587 4.439 1.00 96.75 123 LEU A N 1
ATOM 967 C CA . LEU A 1 123 ? -12.486 -1.135 5.796 1.00 96.75 123 LEU A CA 1
ATOM 968 C C . LEU A 1 123 ? -13.546 -2.231 5.895 1.00 96.75 123 LEU A C 1
ATOM 970 O O . LEU A 1 123 ? -13.280 -3.254 6.518 1.00 96.75 123 LEU A O 1
ATOM 974 N N . ASP A 1 124 ? -14.698 -2.047 5.252 1.00 96.38 124 ASP A N 1
ATOM 975 C CA . ASP A 1 124 ? -15.756 -3.058 5.197 1.00 96.38 124 ASP A CA 1
ATOM 976 C C . ASP A 1 124 ? -15.227 -4.345 4.540 1.00 96.38 124 ASP A C 1
ATOM 978 O O . ASP A 1 124 ? -15.375 -5.435 5.090 1.00 96.38 124 ASP A O 1
ATOM 982 N N . ASP A 1 125 ? -14.521 -4.219 3.409 1.00 96.75 125 ASP A N 1
ATOM 983 C CA . ASP A 1 125 ? -13.876 -5.345 2.731 1.00 96.75 125 ASP A CA 1
ATOM 984 C C . ASP A 1 125 ? -12.774 -5.996 3.583 1.00 96.75 125 ASP A C 1
ATOM 986 O O . ASP A 1 125 ? -12.652 -7.221 3.577 1.00 96.75 125 ASP A O 1
ATOM 990 N N . LEU A 1 126 ? -11.986 -5.202 4.321 1.00 96.19 126 LEU A N 1
ATOM 991 C CA . LEU A 1 126 ? -10.946 -5.697 5.229 1.00 96.19 126 LEU A CA 1
ATOM 992 C C . LEU A 1 126 ? -11.546 -6.506 6.382 1.00 96.19 126 LEU A C 1
ATOM 994 O O . LEU A 1 126 ? -11.056 -7.592 6.678 1.00 96.19 126 LEU A O 1
ATOM 998 N N . PHE A 1 127 ? -12.588 -5.989 7.034 1.00 95.19 127 PHE A N 1
ATOM 999 C CA . PHE A 1 127 ? -13.241 -6.650 8.164 1.00 95.19 127 PHE A CA 1
ATOM 1000 C C . PHE A 1 127 ? -14.061 -7.865 7.728 1.00 95.19 127 PHE A C 1
ATOM 1002 O O . PHE A 1 127 ? -14.060 -8.867 8.434 1.00 95.19 127 PHE A O 1
ATOM 1009 N N . ALA A 1 128 ? -14.639 -7.853 6.524 1.00 94.69 128 ALA A N 1
ATOM 1010 C CA . ALA A 1 128 ? -15.260 -9.037 5.930 1.00 94.69 128 ALA A CA 1
ATOM 1011 C C . ALA A 1 128 ? -14.272 -10.198 5.679 1.00 94.69 128 ALA A C 1
ATOM 1013 O O . ALA A 1 128 ? -14.710 -11.333 5.500 1.00 94.69 128 ALA A O 1
ATOM 1014 N N . CYS A 1 129 ? -12.956 -9.944 5.667 1.00 94.38 129 CYS A N 1
ATOM 1015 C CA . CYS A 1 129 ? -11.935 -10.995 5.591 1.00 94.38 129 CYS A CA 1
ATOM 1016 C C . CYS A 1 129 ? -11.597 -11.621 6.958 1.00 94.38 129 CYS A C 1
ATOM 1018 O O . CYS A 1 129 ? -10.833 -12.583 6.989 1.00 94.38 129 CYS A O 1
ATOM 1020 N N . ILE A 1 130 ? -12.118 -11.091 8.072 1.00 92.38 130 ILE A N 1
ATOM 1021 C CA . ILE A 1 130 ? -11.787 -11.520 9.438 1.00 92.38 130 ILE A CA 1
ATOM 1022 C C . ILE A 1 130 ? -12.950 -12.311 10.031 1.00 92.38 130 ILE A C 1
ATOM 1024 O O . ILE A 1 130 ? -14.109 -11.907 9.950 1.00 92.38 130 ILE A O 1
ATOM 1028 N N . ASP A 1 131 ? -12.635 -13.415 10.696 1.00 92.25 131 ASP A N 1
ATOM 1029 C CA . ASP A 1 131 ? -13.558 -14.070 11.605 1.00 92.25 131 ASP A CA 1
ATOM 1030 C C . ASP A 1 131 ? -13.636 -13.320 12.939 1.00 92.25 131 ASP A C 1
ATOM 1032 O O . ASP A 1 131 ? -12.737 -13.408 13.773 1.00 92.25 131 ASP A O 1
ATOM 1036 N N . MET A 1 132 ? -14.693 -12.530 13.116 1.00 89.69 132 MET A N 1
ATOM 1037 C CA . MET A 1 132 ? -14.880 -11.674 14.292 1.00 89.69 132 MET A CA 1
ATOM 1038 C C . MET A 1 132 ? -15.351 -12.444 15.536 1.00 89.69 132 MET A C 1
ATOM 1040 O O . MET A 1 132 ? -15.118 -11.981 16.649 1.00 89.69 132 MET A O 1
ATOM 1044 N N . GLU A 1 133 ? -15.980 -13.606 15.347 1.00 86.94 133 GLU A N 1
ATOM 1045 C CA . GLU A 1 133 ? -16.659 -14.377 16.401 1.00 86.94 133 GLU A CA 1
ATOM 1046 C C . GLU A 1 133 ? -15.860 -15.619 16.817 1.00 86.94 133 GLU A C 1
ATOM 1048 O O . GLU A 1 133 ? -15.829 -15.961 18.000 1.00 86.94 133 GLU A O 1
ATOM 1053 N N . GLY A 1 134 ? -15.152 -16.254 15.876 1.00 83.12 134 GLY A N 1
ATOM 1054 C CA . GLY A 1 134 ? -14.504 -17.539 16.129 1.00 83.12 134 GLY A CA 1
ATOM 1055 C C . GLY A 1 134 ? -15.513 -18.683 16.277 1.00 83.12 134 GLY A C 1
ATOM 1056 O O . GLY A 1 134 ? -16.695 -18.555 15.962 1.00 83.12 134 GLY A O 1
ATOM 1057 N N . ASN A 1 135 ? -15.036 -19.822 16.771 1.00 83.44 135 ASN A N 1
ATOM 1058 C CA . ASN A 1 135 ? -15.856 -20.966 17.165 1.00 83.44 135 ASN A CA 1
ATOM 1059 C C . ASN A 1 135 ? -15.180 -21.743 18.316 1.00 83.44 135 ASN A C 1
ATOM 1061 O O . ASN A 1 135 ? -14.165 -21.301 18.858 1.00 83.44 135 ASN A O 1
ATOM 1065 N N . GLU A 1 136 ? -15.736 -22.897 18.695 1.00 76.00 136 GLU A N 1
ATOM 1066 C CA . GLU A 1 136 ? -15.240 -23.719 19.814 1.00 76.00 136 GLU A CA 1
ATOM 1067 C C . GLU A 1 136 ? -13.776 -24.177 19.650 1.00 76.00 136 GLU A C 1
ATOM 1069 O O . GLU A 1 136 ? -13.045 -24.275 20.635 1.00 76.00 136 GLU A O 1
ATOM 1074 N N . GLU A 1 137 ? -13.317 -24.396 18.414 1.00 76.06 137 GLU A N 1
ATOM 1075 C CA . GLU A 1 137 ? -11.945 -24.823 18.102 1.00 76.06 137 GLU A CA 1
ATOM 1076 C C . GLU A 1 137 ? -11.003 -23.640 17.807 1.00 76.06 137 GLU A C 1
ATOM 1078 O O . GLU A 1 137 ? -9.784 -23.733 17.986 1.00 76.06 137 GLU A O 1
ATOM 1083 N N . LYS A 1 138 ? -11.550 -22.511 17.336 1.00 79.56 138 LYS A N 1
ATOM 1084 C CA . LYS A 1 138 ? -10.802 -21.414 16.708 1.00 79.56 138 LYS A CA 1
ATOM 1085 C C . LYS A 1 138 ? -11.134 -20.059 17.319 1.00 79.56 138 LYS A C 1
ATOM 1087 O O . LYS A 1 138 ? -12.215 -19.506 17.148 1.00 79.56 138 LYS A O 1
ATOM 1092 N N . LYS A 1 139 ? -10.142 -19.456 17.977 1.00 84.12 139 LYS A N 1
ATOM 1093 C CA . LYS A 1 139 ? -10.253 -18.102 18.552 1.00 84.12 139 LYS A CA 1
ATOM 1094 C C . LYS A 1 139 ? -10.453 -17.026 17.465 1.00 84.12 139 LYS A C 1
ATOM 1096 O O . LYS A 1 139 ? -9.713 -17.092 16.478 1.00 84.12 139 LYS A O 1
ATOM 1101 N N . PRO A 1 140 ? -11.242 -15.960 17.719 1.00 90.12 140 PRO A N 1
ATOM 1102 C CA . PRO A 1 140 ? -11.438 -14.823 16.813 1.00 90.12 140 PRO A CA 1
ATOM 1103 C C . PRO A 1 140 ? -10.162 -14.268 16.167 1.00 90.12 140 PRO A C 1
ATOM 1105 O O . PRO A 1 140 ? -9.105 -14.157 16.804 1.00 90.12 140 PRO A O 1
ATOM 1108 N N . GLY A 1 141 ? -10.278 -13.848 14.912 1.00 90.62 141 GLY A N 1
ATOM 1109 C CA . GLY A 1 141 ? -9.219 -13.227 14.122 1.00 90.62 141 GLY A CA 1
ATOM 1110 C C . GLY A 1 141 ? -8.663 -14.090 12.984 1.00 90.62 141 GLY A C 1
ATOM 1111 O O . GLY A 1 141 ? -7.703 -13.685 12.327 1.00 90.62 141 GLY A O 1
ATOM 1112 N N . GLU A 1 142 ? -9.204 -15.279 12.724 1.00 92.25 142 GLU A N 1
ATOM 1113 C CA . GLU A 1 142 ? -8.785 -16.034 11.537 1.00 92.25 142 GLU A CA 1
ATOM 1114 C C . GLU A 1 142 ? -9.139 -15.288 10.244 1.00 92.25 142 GLU A C 1
ATOM 1116 O O . GLU A 1 142 ? -10.144 -14.583 10.162 1.00 92.25 142 GLU A O 1
ATOM 1121 N N . VAL A 1 143 ? -8.285 -15.416 9.230 1.00 93.00 143 VAL A N 1
ATOM 1122 C CA . VAL A 1 143 ? -8.534 -14.852 7.901 1.00 93.00 143 VAL A CA 1
ATOM 1123 C C . VAL A 1 143 ? -9.406 -15.831 7.125 1.00 93.00 143 VAL A C 1
ATOM 1125 O O . VAL A 1 143 ? -8.962 -16.925 6.787 1.00 93.00 143 VAL A O 1
ATOM 1128 N N . ARG A 1 144 ? -10.645 -15.421 6.834 1.00 90.50 144 ARG A N 1
ATOM 1129 C CA . ARG A 1 144 ? -11.642 -16.231 6.115 1.00 90.50 144 ARG A CA 1
ATOM 1130 C C . ARG A 1 144 ? -11.302 -16.400 4.632 1.00 90.50 144 ARG A C 1
ATOM 1132 O O . ARG A 1 144 ? -11.570 -17.451 4.065 1.00 90.50 144 ARG A O 1
ATOM 1139 N N . ASP A 1 145 ? -10.713 -15.374 4.018 1.00 90.25 145 ASP A N 1
ATOM 1140 C CA . ASP A 1 145 ? -10.373 -15.348 2.591 1.00 90.25 145 ASP A CA 1
ATOM 1141 C C . ASP A 1 145 ? -9.022 -14.633 2.362 1.00 90.25 145 ASP A C 1
ATOM 1143 O O . ASP A 1 145 ? -8.963 -13.396 2.322 1.00 90.25 145 ASP A O 1
ATOM 1147 N N . PRO A 1 146 ? -7.911 -15.389 2.242 1.00 90.31 146 PRO A N 1
ATOM 1148 C CA . PRO A 1 146 ? -6.579 -14.824 2.027 1.00 90.31 146 PRO A CA 1
ATOM 1149 C C . PRO A 1 146 ? -6.408 -14.090 0.690 1.00 90.31 146 PRO A C 1
ATOM 1151 O O . PRO A 1 146 ? -5.661 -13.111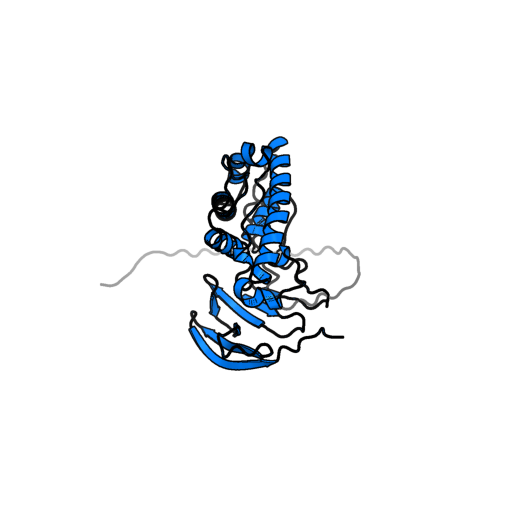 0.634 1.00 90.31 146 PRO A O 1
ATOM 1154 N N . GLU A 1 147 ? -7.090 -14.509 -0.382 1.00 91.62 147 GLU A N 1
ATOM 1155 C CA . GLU A 1 147 ? -6.948 -13.881 -1.704 1.00 91.62 147 GLU A CA 1
ATOM 1156 C C . GLU A 1 147 ? -7.800 -12.608 -1.813 1.00 91.62 147 GLU A C 1
ATOM 1158 O O . GLU A 1 147 ? -7.309 -11.586 -2.307 1.00 91.62 147 GLU A O 1
ATOM 1163 N N . LYS A 1 148 ? -9.012 -12.579 -1.237 1.00 94.06 148 LYS A N 1
ATOM 1164 C CA . LYS A 1 148 ? -9.742 -11.316 -1.045 1.00 94.06 148 LYS A CA 1
ATOM 1165 C C . LYS A 1 148 ? -8.933 -10.361 -0.179 1.00 94.06 148 LYS A C 1
ATOM 1167 O O . LYS A 1 148 ? -8.770 -9.205 -0.571 1.00 94.06 148 LYS A O 1
ATOM 1172 N N . LEU A 1 149 ? -8.347 -10.820 0.925 1.00 95.44 149 LEU A N 1
ATOM 1173 C CA . LEU A 1 149 ? -7.503 -9.977 1.771 1.00 95.44 149 LEU A CA 1
ATOM 1174 C C . LEU A 1 149 ? -6.283 -9.415 1.020 1.00 95.44 149 LEU A C 1
ATOM 1176 O O . LEU A 1 149 ? -5.946 -8.240 1.176 1.00 95.44 149 LEU A O 1
ATOM 1180 N N . LYS A 1 150 ? -5.648 -10.214 0.159 1.00 94.88 150 LYS A N 1
ATOM 1181 C CA . LYS A 1 150 ? -4.563 -9.774 -0.730 1.00 94.88 150 LYS A CA 1
ATOM 1182 C C . LYS A 1 150 ? -5.043 -8.720 -1.730 1.00 94.88 150 LYS A C 1
ATOM 1184 O O . LYS A 1 150 ? -4.362 -7.712 -1.911 1.00 94.88 150 LYS A O 1
ATOM 1189 N N . SER A 1 151 ? -6.233 -8.884 -2.315 1.00 94.56 151 SER A N 1
ATOM 1190 C CA . SER A 1 151 ? -6.846 -7.875 -3.197 1.00 94.56 151 SER A CA 1
ATOM 1191 C C . SER A 1 151 ? -7.133 -6.554 -2.464 1.00 94.56 151 SER A C 1
ATOM 1193 O O . SER A 1 151 ? -6.875 -5.467 -2.989 1.00 94.56 151 SER A O 1
ATOM 1195 N N . VAL A 1 152 ? -7.588 -6.639 -1.209 1.00 96.31 152 VAL A N 1
ATOM 1196 C CA . VAL A 1 152 ? -7.833 -5.493 -0.325 1.00 96.31 152 VAL A CA 1
ATOM 1197 C C . VAL A 1 152 ? -6.519 -4.801 0.018 1.00 96.31 152 VAL A C 1
ATOM 1199 O O . VAL A 1 152 ? -6.432 -3.580 -0.087 1.00 96.31 152 VAL A O 1
ATOM 1202 N N . PHE A 1 153 ? -5.470 -5.561 0.343 1.00 96.50 153 PHE A N 1
ATOM 1203 C CA . PHE A 1 153 ? -4.128 -5.025 0.549 1.00 96.50 153 PHE A CA 1
ATOM 1204 C C . PHE A 1 153 ? -3.603 -4.302 -0.699 1.00 96.50 153 PHE A C 1
ATOM 1206 O O . PHE A 1 153 ? -3.165 -3.158 -0.588 1.00 96.50 153 PHE A O 1
ATOM 1213 N N . VAL A 1 154 ? -3.712 -4.893 -1.893 1.00 94.88 154 VAL A N 1
ATOM 1214 C CA . VAL A 1 154 ? -3.314 -4.236 -3.151 1.00 94.88 154 VAL A CA 1
ATOM 1215 C C . VAL A 1 154 ? -4.051 -2.899 -3.327 1.00 94.88 154 VAL A C 1
ATOM 1217 O O . VAL A 1 154 ? -3.399 -1.877 -3.554 1.00 94.88 154 VAL A O 1
ATOM 1220 N N . ARG A 1 155 ? -5.371 -2.857 -3.078 1.00 95.06 155 ARG A N 1
ATOM 1221 C CA . ARG A 1 155 ? -6.198 -1.628 -3.064 1.00 95.06 155 ARG A CA 1
ATOM 1222 C C . ARG A 1 155 ? -5.794 -0.581 -2.014 1.00 95.06 155 ARG A C 1
ATOM 1224 O O . ARG A 1 155 ? -6.229 0.565 -2.124 1.00 95.06 155 ARG A O 1
ATOM 1231 N N . MET A 1 156 ? -4.974 -0.917 -1.016 1.00 96.56 156 MET A N 1
ATOM 1232 C CA . MET A 1 156 ? -4.403 0.045 -0.056 1.00 96.56 156 MET A CA 1
ATOM 1233 C C . MET A 1 156 ? -3.098 0.689 -0.551 1.00 96.56 156 MET A C 1
ATOM 1235 O O . MET A 1 156 ? -2.716 1.767 -0.082 1.00 96.56 156 MET A O 1
ATOM 1239 N N . THR A 1 157 ? -2.395 0.030 -1.471 1.00 95.69 157 THR A N 1
ATOM 1240 C CA . THR A 1 157 ? -1.051 0.420 -1.922 1.00 95.69 157 THR A CA 1
ATOM 1241 C C . THR A 1 157 ? -1.068 1.335 -3.147 1.00 95.69 157 THR A C 1
ATOM 1243 O O . THR A 1 157 ? -2.106 1.557 -3.777 1.00 95.69 157 THR A O 1
ATOM 1246 N N . LEU A 1 158 ? 0.084 1.933 -3.458 1.00 95.00 158 LEU A N 1
ATOM 1247 C CA . LEU A 1 158 ? 0.301 2.659 -4.709 1.00 95.00 158 LEU A CA 1
ATOM 1248 C C . LEU A 1 158 ? 0.241 1.703 -5.916 1.00 95.00 158 LEU A C 1
ATOM 1250 O O . LEU A 1 158 ? 0.724 0.579 -5.793 1.00 95.00 158 LEU A O 1
ATOM 1254 N N . PRO A 1 159 ? -0.258 2.137 -7.093 1.00 93.56 159 PRO A N 1
ATOM 1255 C CA . PRO A 1 159 ? -0.513 1.239 -8.229 1.00 93.56 159 PRO A CA 1
ATOM 1256 C C . PRO A 1 159 ? 0.699 0.442 -8.728 1.00 93.56 159 PRO A C 1
ATOM 1258 O O . PRO A 1 159 ? 0.540 -0.648 -9.261 1.00 93.56 159 PRO A O 1
ATOM 1261 N N . PHE A 1 160 ? 1.907 0.977 -8.540 1.00 93.50 160 PHE A N 1
ATOM 1262 C CA . PHE A 1 160 ? 3.162 0.342 -8.939 1.00 93.50 160 PHE A CA 1
ATOM 1263 C C . PHE A 1 160 ? 3.728 -0.628 -7.885 1.00 93.50 160 PHE A C 1
ATOM 1265 O O . PHE A 1 160 ? 4.634 -1.402 -8.188 1.00 93.50 160 PHE A O 1
ATOM 1272 N N . TYR A 1 161 ? 3.243 -0.594 -6.637 1.00 94.38 161 TYR A N 1
ATOM 1273 C CA . TYR A 1 161 ? 3.789 -1.423 -5.559 1.00 94.38 161 TYR A CA 1
ATOM 1274 C C . TYR A 1 161 ? 3.632 -2.936 -5.809 1.00 94.38 161 TYR A C 1
ATOM 1276 O O . TYR A 1 161 ? 4.613 -3.643 -5.594 1.00 94.38 161 TYR A O 1
ATOM 1284 N N . PRO A 1 162 ? 2.493 -3.453 -6.321 1.00 92.00 162 PRO A N 1
ATOM 1285 C CA . PRO A 1 162 ? 2.348 -4.875 -6.643 1.00 92.00 162 PRO A CA 1
ATOM 1286 C C . PRO A 1 162 ? 3.379 -5.414 -7.643 1.00 92.00 162 PRO A C 1
ATOM 1288 O O . PRO A 1 162 ? 3.637 -6.612 -7.627 1.00 92.00 162 PRO A O 1
ATOM 1291 N N . VAL A 1 163 ? 3.961 -4.538 -8.473 1.00 90.44 163 VAL A N 1
ATOM 1292 C CA . VAL A 1 163 ? 4.973 -4.862 -9.494 1.00 90.44 163 VAL A CA 1
ATOM 1293 C C . VAL A 1 163 ? 6.398 -4.790 -8.933 1.00 90.44 163 VAL A C 1
ATOM 1295 O O . VAL A 1 163 ? 7.224 -5.632 -9.257 1.00 90.44 163 VAL A O 1
ATOM 1298 N N . TYR A 1 164 ? 6.691 -3.798 -8.083 1.00 92.50 164 TYR A N 1
ATOM 1299 C CA . TYR A 1 164 ? 8.056 -3.467 -7.632 1.00 92.50 164 TYR A CA 1
ATOM 1300 C C . TYR A 1 164 ? 8.312 -3.733 -6.142 1.00 92.50 164 TYR A C 1
ATOM 1302 O O . TYR A 1 164 ? 9.197 -3.125 -5.537 1.00 92.50 164 TYR A O 1
ATOM 1310 N N . TYR A 1 165 ? 7.509 -4.587 -5.510 1.00 92.19 165 TYR A N 1
ATOM 1311 C CA . TYR A 1 165 ? 7.519 -4.779 -4.058 1.00 92.19 165 TYR A CA 1
ATOM 1312 C C . TYR A 1 165 ? 8.869 -5.248 -3.490 1.00 92.19 165 TYR A C 1
ATOM 1314 O O . TYR A 1 165 ? 9.159 -4.948 -2.330 1.00 92.19 165 TYR A O 1
ATOM 1322 N N . ASP A 1 166 ? 9.664 -5.982 -4.277 1.00 88.69 166 ASP A N 1
ATOM 1323 C CA . ASP A 1 166 ? 10.986 -6.495 -3.907 1.00 88.69 166 ASP A CA 1
ATOM 1324 C C . ASP A 1 166 ? 12.054 -5.395 -4.023 1.00 88.69 166 ASP A C 1
ATOM 1326 O O . ASP A 1 166 ? 12.859 -5.213 -3.112 1.00 88.69 166 ASP A O 1
ATOM 1330 N N . LYS A 1 167 ? 12.003 -4.587 -5.091 1.00 91.38 167 LYS A N 1
ATOM 1331 C CA . LYS A 1 167 ? 12.916 -3.451 -5.310 1.00 91.38 167 LYS A CA 1
ATOM 1332 C C . LYS A 1 167 ? 12.681 -2.292 -4.340 1.00 91.38 167 LYS A C 1
ATOM 1334 O O . LYS A 1 167 ? 13.590 -1.497 -4.125 1.00 91.38 167 LYS A O 1
ATOM 1339 N N . LEU A 1 168 ? 11.477 -2.189 -3.769 1.00 93.06 168 LEU A N 1
ATOM 1340 C CA . LEU A 1 168 ? 11.044 -1.121 -2.855 1.00 93.06 168 LEU A CA 1
ATOM 1341 C C . LEU A 1 168 ? 11.301 -1.427 -1.364 1.00 93.06 168 LEU A C 1
ATOM 1343 O O . LEU A 1 168 ? 10.730 -0.760 -0.494 1.00 93.06 168 LEU A O 1
ATOM 1347 N N . ASP A 1 169 ? 12.137 -2.417 -1.033 1.00 89.62 169 ASP A N 1
ATOM 1348 C CA . ASP A 1 169 ? 12.505 -2.686 0.362 1.00 89.62 169 ASP A CA 1
ATOM 1349 C C . ASP A 1 169 ? 13.270 -1.508 1.004 1.00 89.62 169 ASP A C 1
ATOM 1351 O O . ASP A 1 169 ? 13.868 -0.667 0.339 1.00 89.62 169 ASP A O 1
ATOM 1355 N N . GLY A 1 170 ? 13.190 -1.374 2.326 1.00 89.19 170 GLY A N 1
ATOM 1356 C CA . GLY A 1 170 ? 13.716 -0.230 3.073 1.00 89.19 170 GLY A CA 1
ATOM 1357 C C . GLY A 1 170 ? 12.887 1.057 2.943 1.00 89.19 170 GLY A C 1
ATOM 1358 O O . GLY A 1 170 ? 13.033 1.954 3.777 1.00 89.19 170 GLY A O 1
ATOM 1359 N N . VAL A 1 171 ? 11.967 1.160 1.974 1.00 93.88 171 VAL A N 1
ATOM 1360 C CA . VAL A 1 171 ? 11.021 2.282 1.885 1.00 93.88 171 VAL A CA 1
ATOM 1361 C C . VAL A 1 171 ? 9.956 2.151 2.975 1.00 93.88 171 VAL A C 1
ATOM 1363 O O . VAL A 1 171 ? 9.385 1.088 3.225 1.00 93.88 171 VAL A O 1
ATOM 1366 N N . ARG A 1 172 ? 9.647 3.260 3.652 1.00 93.25 172 ARG A N 1
ATOM 1367 C CA . ARG A 1 172 ? 8.655 3.269 4.732 1.00 93.25 172 ARG A CA 1
ATOM 1368 C C . ARG A 1 172 ? 7.264 2.904 4.198 1.00 93.25 172 ARG A C 1
ATOM 1370 O O . ARG A 1 172 ? 6.729 3.615 3.357 1.00 93.25 172 ARG A O 1
ATOM 1377 N N . TYR A 1 173 ? 6.622 1.890 4.785 1.00 93.25 173 TYR A N 1
ATOM 1378 C CA . TYR A 1 173 ? 5.304 1.393 4.345 1.00 93.25 173 TYR A CA 1
ATOM 1379 C C . TYR A 1 173 ? 4.223 2.488 4.188 1.00 93.25 173 TYR A C 1
ATOM 1381 O O . TYR A 1 173 ? 3.461 2.467 3.229 1.00 93.25 173 TYR A O 1
ATOM 1389 N N . THR A 1 174 ? 4.182 3.503 5.070 1.00 93.44 174 THR A N 1
ATOM 1390 C CA . THR A 1 174 ? 3.229 4.631 4.957 1.00 93.44 174 THR A CA 1
ATOM 1391 C C . THR A 1 174 ? 3.404 5.437 3.675 1.00 93.44 174 THR A C 1
ATOM 1393 O O . THR A 1 174 ? 2.477 6.099 3.236 1.00 93.44 174 THR A O 1
ATOM 1396 N N . SER A 1 175 ? 4.607 5.426 3.109 1.00 94.19 175 SER A N 1
ATOM 1397 C CA . SER A 1 175 ? 4.955 6.105 1.866 1.00 94.19 175 SER A CA 1
ATOM 1398 C C . SER A 1 175 ? 4.598 5.256 0.641 1.00 94.19 175 SER A C 1
ATOM 1400 O O . SER A 1 175 ? 4.646 5.777 -0.463 1.00 94.19 175 SER A O 1
ATOM 1402 N N . LEU A 1 176 ? 4.226 3.985 0.820 1.00 95.81 176 LEU A N 1
ATOM 1403 C CA . LEU A 1 176 ? 3.763 3.067 -0.228 1.00 95.81 176 LEU A CA 1
ATOM 1404 C C . LEU A 1 176 ? 2.230 2.899 -0.234 1.00 95.81 176 LEU A C 1
ATOM 1406 O O . LEU A 1 176 ? 1.688 2.183 -1.073 1.00 95.81 176 LEU A O 1
ATOM 1410 N N . LEU A 1 177 ? 1.529 3.567 0.688 1.00 96.06 177 LEU A N 1
ATOM 1411 C CA . LEU A 1 177 ? 0.070 3.660 0.721 1.00 96.06 177 LEU A CA 1
ATOM 1412 C C . LEU A 1 177 ? -0.443 4.715 -0.267 1.00 96.06 177 LEU A C 1
ATOM 1414 O O . LEU A 1 177 ? 0.176 5.766 -0.447 1.00 96.06 177 LEU A O 1
ATOM 1418 N N . ASN A 1 178 ? -1.604 4.456 -0.868 1.00 93.94 178 ASN A N 1
ATOM 1419 C CA . ASN A 1 178 ? -2.268 5.416 -1.747 1.00 93.94 178 ASN A CA 1
ATOM 1420 C C . ASN A 1 178 ? -3.023 6.517 -0.978 1.00 93.94 178 ASN A C 1
ATOM 1422 O O . ASN A 1 178 ? -3.202 6.466 0.242 1.00 93.94 178 ASN A O 1
ATOM 1426 N N . GLN A 1 179 ? -3.491 7.532 -1.712 1.00 91.75 179 GLN A N 1
ATOM 1427 C CA . GLN A 1 179 ? -4.151 8.702 -1.129 1.00 91.75 179 GLN A CA 1
ATOM 1428 C C . GLN A 1 179 ? -5.411 8.345 -0.318 1.00 91.75 179 GLN A C 1
ATOM 1430 O O . GLN A 1 179 ? -5.662 8.982 0.702 1.00 91.75 179 GLN A O 1
ATOM 1435 N N . THR A 1 180 ? -6.165 7.311 -0.704 1.00 94.69 180 THR A N 1
ATOM 1436 C CA . THR A 1 180 ? -7.368 6.851 0.017 1.00 94.69 180 THR A CA 1
ATOM 1437 C C . THR A 1 180 ? -7.035 6.380 1.432 1.00 94.69 180 THR A C 1
ATOM 1439 O O . THR A 1 180 ? -7.755 6.700 2.381 1.00 94.69 180 THR A O 1
ATOM 1442 N N . MET A 1 181 ? -5.904 5.689 1.598 1.00 96.62 181 MET A N 1
ATOM 1443 C CA . MET A 1 181 ? -5.414 5.238 2.904 1.00 96.62 181 MET A CA 1
ATOM 1444 C C . MET A 1 181 ? -4.781 6.362 3.729 1.00 96.62 181 MET A C 1
ATOM 1446 O O . MET A 1 181 ? -4.942 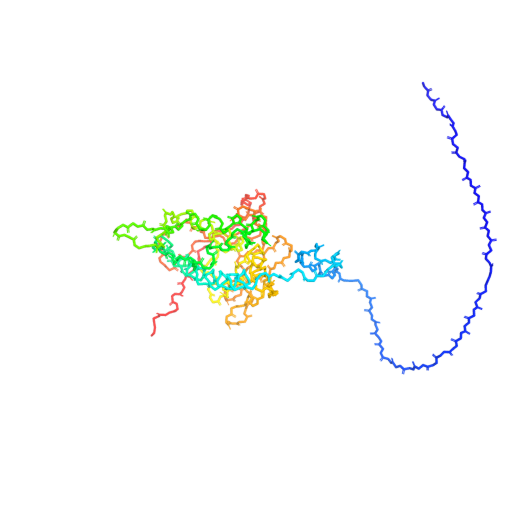6.400 4.949 1.00 96.62 181 MET A O 1
ATOM 1450 N N . LEU A 1 182 ? -4.117 7.326 3.086 1.00 94.38 182 LEU A N 1
ATOM 1451 C CA . LEU A 1 182 ? -3.615 8.518 3.779 1.00 94.38 182 LEU A CA 1
ATOM 1452 C C . LEU A 1 182 ? -4.762 9.422 4.266 1.00 94.38 182 LEU A C 1
ATOM 1454 O O . LEU A 1 182 ? -4.698 9.939 5.382 1.00 94.38 182 LEU A O 1
ATOM 1458 N N . ASN A 1 183 ? -5.835 9.553 3.481 1.00 92.44 183 ASN A N 1
ATOM 1459 C CA . ASN A 1 183 ? -7.059 10.261 3.868 1.00 92.44 183 ASN A CA 1
ATOM 1460 C C . ASN A 1 183 ? -7.793 9.541 5.011 1.00 92.44 183 ASN A C 1
ATOM 1462 O O . ASN A 1 183 ? -8.253 10.196 5.946 1.00 92.44 183 ASN A O 1
ATOM 1466 N N . LEU A 1 184 ? -7.845 8.204 4.987 1.00 95.88 184 LEU A N 1
ATOM 1467 C CA . LEU A 1 184 ? -8.343 7.399 6.105 1.00 95.88 184 LEU A CA 1
ATOM 1468 C C . LEU A 1 184 ? -7.556 7.698 7.391 1.00 95.88 184 LEU A C 1
ATOM 1470 O O . LEU A 1 184 ? -8.142 8.089 8.398 1.00 95.88 184 LEU A O 1
ATOM 1474 N N . PHE A 1 185 ? -6.225 7.593 7.359 1.00 96.00 185 PHE A N 1
ATOM 1475 C CA . PHE A 1 185 ? -5.387 7.888 8.527 1.00 96.00 185 PHE A CA 1
ATOM 1476 C C . PHE A 1 185 ? -5.506 9.344 8.997 1.00 96.00 185 PHE A C 1
ATOM 1478 O O . PHE A 1 185 ? -5.430 9.604 10.201 1.00 96.00 185 PHE A O 1
ATOM 1485 N N . HIS A 1 186 ? -5.737 10.290 8.082 1.00 92.12 186 HIS A N 1
ATOM 1486 C CA . HIS A 1 186 ? -6.031 11.673 8.441 1.00 92.12 186 HIS A CA 1
ATOM 1487 C C . HIS A 1 186 ? -7.329 11.779 9.253 1.00 92.12 186 HIS A C 1
ATOM 1489 O O . HIS A 1 186 ? -7.302 12.306 10.365 1.00 92.12 186 HIS A O 1
ATOM 1495 N N . ARG A 1 187 ? -8.432 11.199 8.764 1.00 92.75 187 ARG A N 1
ATOM 1496 C CA . ARG A 1 187 ? -9.747 11.233 9.432 1.00 92.75 187 ARG A CA 1
ATOM 1497 C C . ARG A 1 187 ? -9.791 10.465 10.758 1.00 92.75 187 ARG A C 1
ATOM 1499 O O . ARG A 1 187 ? -10.552 10.840 11.644 1.00 92.75 187 ARG A O 1
ATOM 1506 N N . LEU A 1 188 ? -8.947 9.444 10.928 1.00 94.56 188 LEU A N 1
ATOM 1507 C CA . LEU A 1 188 ? -8.812 8.701 12.189 1.00 94.56 188 LEU A CA 1
ATOM 1508 C C . LEU A 1 188 ? -7.937 9.395 13.250 1.00 94.56 188 LEU A C 1
ATOM 1510 O O . LEU A 1 188 ? -7.969 9.000 14.411 1.00 94.56 188 LEU A O 1
ATOM 1514 N N . THR A 1 189 ? -7.109 10.381 12.886 1.00 92.56 189 THR A N 1
ATOM 1515 C CA . THR A 1 189 ? -6.101 10.933 13.822 1.00 92.56 189 THR A CA 1
ATOM 1516 C C . THR A 1 189 ? -6.007 12.457 13.867 1.00 92.56 189 THR A C 1
ATOM 1518 O O . THR A 1 189 ? -5.243 12.986 14.674 1.00 92.56 189 THR A O 1
ATOM 1521 N N . GLY A 1 190 ? -6.678 13.170 12.959 1.00 88.94 190 GLY A N 1
ATOM 1522 C CA . GLY A 1 190 ? -6.508 14.608 12.724 1.00 88.94 190 GLY A CA 1
ATOM 1523 C C . GLY A 1 190 ? -5.148 15.003 12.122 1.00 88.94 190 GLY A C 1
ATOM 1524 O O . GLY A 1 190 ? -4.957 16.144 11.703 1.00 88.94 190 GLY A O 1
ATOM 1525 N N . LYS A 1 191 ? -4.176 14.083 12.029 1.00 89.75 191 LYS A N 1
ATOM 1526 C CA . LYS A 1 191 ? -2.818 14.376 11.543 1.00 89.75 191 LYS A CA 1
ATOM 1527 C C . LYS A 1 191 ? -2.795 14.403 10.022 1.00 89.75 191 LYS A C 1
ATOM 1529 O O . LYS A 1 191 ? -3.343 13.512 9.385 1.00 89.75 191 LYS A O 1
ATOM 1534 N N . LYS A 1 192 ? -2.148 15.403 9.419 1.00 88.19 192 LYS A N 1
ATOM 1535 C CA . LYS A 1 192 ? -2.036 15.496 7.954 1.00 88.19 192 LYS A CA 1
ATOM 1536 C C . LYS A 1 192 ? -1.011 14.487 7.431 1.00 88.19 192 LYS A C 1
ATOM 1538 O O . LYS A 1 192 ? 0.186 14.642 7.668 1.00 88.19 192 LYS A O 1
ATOM 1543 N N . PHE A 1 193 ? -1.477 13.488 6.688 1.00 88.00 193 PHE A N 1
ATOM 1544 C CA . PHE A 1 193 ? -0.630 12.573 5.923 1.00 88.00 193 PHE A CA 1
ATOM 1545 C C . PHE A 1 193 ? -0.474 13.096 4.491 1.00 88.00 193 PHE A C 1
ATOM 1547 O O . PHE A 1 193 ? -1.426 13.605 3.905 1.00 88.00 193 PHE A O 1
ATOM 1554 N N . ARG A 1 194 ? 0.735 13.002 3.929 1.00 85.19 194 ARG A N 1
ATOM 1555 C CA . ARG A 1 194 ? 1.049 13.466 2.569 1.00 85.19 194 ARG A CA 1
ATOM 1556 C C . ARG A 1 194 ? 1.647 12.323 1.759 1.00 85.19 194 ARG A C 1
ATOM 1558 O O . ARG A 1 194 ? 2.547 11.639 2.253 1.00 85.19 194 ARG A O 1
ATOM 1565 N N . LEU A 1 195 ? 1.180 12.161 0.523 1.00 84.75 195 LEU A N 1
ATOM 1566 C CA . LEU A 1 195 ? 1.796 11.267 -0.456 1.00 84.75 195 LEU A CA 1
ATOM 1567 C C . LEU A 1 195 ? 3.278 11.637 -0.639 1.00 84.75 195 LEU A C 1
ATOM 1569 O O . LEU A 1 195 ? 3.654 12.799 -0.471 1.00 84.75 195 LEU A O 1
ATOM 1573 N N . GLY A 1 196 ? 4.141 10.650 -0.884 1.00 78.75 196 GLY A N 1
ATOM 1574 C CA . GLY A 1 196 ? 5.586 10.865 -1.009 1.00 78.75 196 GLY A CA 1
ATOM 1575 C C . GLY A 1 196 ? 6.338 11.239 0.275 1.00 78.75 196 GLY A C 1
ATOM 1576 O O . GLY A 1 196 ? 7.566 11.288 0.261 1.00 78.75 196 GLY A O 1
ATOM 1577 N N . TYR A 1 197 ? 5.676 11.483 1.413 1.00 83.94 197 TYR A N 1
ATOM 1578 C CA . TYR A 1 197 ? 6.396 11.854 2.634 1.00 83.94 197 TYR A CA 1
ATOM 1579 C C . TYR A 1 197 ? 7.329 10.723 3.096 1.00 83.94 197 TYR A C 1
ATOM 1581 O O . TYR A 1 197 ? 6.871 9.618 3.387 1.00 83.94 197 TYR A O 1
ATOM 1589 N N . LYS A 1 198 ? 8.635 11.011 3.197 1.00 86.31 198 LYS A N 1
ATOM 1590 C CA . LYS A 1 198 ? 9.706 10.039 3.507 1.00 86.31 198 LYS A CA 1
ATOM 1591 C C . LYS A 1 198 ? 9.762 8.830 2.551 1.00 86.31 198 LYS A C 1
ATOM 1593 O O . LYS A 1 198 ? 10.106 7.732 2.970 1.00 86.31 198 LYS A O 1
ATOM 1598 N N . ASN A 1 199 ? 9.484 9.034 1.263 1.00 93.19 199 ASN A N 1
ATOM 1599 C CA . ASN A 1 199 ? 9.636 8.026 0.204 1.00 93.19 199 ASN A CA 1
ATOM 1600 C C . ASN A 1 199 ? 11.097 7.803 -0.259 1.00 93.19 199 ASN A C 1
ATOM 1602 O O . ASN A 1 199 ? 11.360 7.626 -1.449 1.00 93.19 199 ASN A O 1
ATOM 1606 N N . ARG A 1 200 ? 12.061 7.852 0.665 1.00 95.25 200 ARG A N 1
ATOM 1607 C CA . ARG A 1 200 ? 13.484 7.620 0.382 1.00 95.25 200 ARG A CA 1
ATOM 1608 C C . ARG A 1 200 ? 13.945 6.319 1.026 1.00 95.25 200 ARG A C 1
ATOM 1610 O O . ARG A 1 200 ? 13.490 5.989 2.120 1.00 95.25 200 ARG A O 1
ATOM 1617 N N . TYR A 1 201 ? 14.859 5.629 0.355 1.00 95.38 201 TYR A N 1
ATOM 1618 C CA . TYR A 1 201 ? 15.620 4.521 0.924 1.00 95.38 201 TYR A CA 1
ATOM 1619 C C . TYR A 1 201 ? 16.571 5.023 2.027 1.00 95.38 201 TYR A C 1
ATOM 1621 O O . TYR A 1 201 ? 16.882 6.220 2.065 1.00 95.38 201 TYR A O 1
ATOM 1629 N N . PRO A 1 202 ? 17.116 4.133 2.879 1.00 92.50 202 PRO A N 1
ATOM 1630 C CA . PRO A 1 202 ? 18.189 4.478 3.817 1.00 92.50 202 PRO A CA 1
ATOM 1631 C C . PRO A 1 202 ? 19.429 5.094 3.143 1.00 92.50 202 PRO A C 1
ATOM 1633 O O . PRO A 1 202 ? 20.086 5.933 3.748 1.00 92.50 202 PRO A O 1
ATOM 1636 N N . SER A 1 203 ? 19.699 4.756 1.874 1.00 91.94 203 SER A N 1
ATOM 1637 C CA . SER A 1 203 ? 20.756 5.362 1.042 1.00 91.94 203 SER A CA 1
ATOM 1638 C C . SER A 1 203 ? 20.498 6.828 0.651 1.00 91.94 203 SER A C 1
ATOM 1640 O O . SER A 1 203 ? 21.338 7.456 0.016 1.00 91.94 203 SER A O 1
ATOM 1642 N N . GLY A 1 204 ? 19.325 7.383 0.970 1.00 93.44 204 GLY A N 1
ATOM 1643 C CA . GLY A 1 204 ? 18.908 8.729 0.572 1.00 93.44 204 GLY A CA 1
ATOM 1644 C C . GLY A 1 204 ? 18.307 8.819 -0.836 1.00 93.44 204 GLY A C 1
ATOM 1645 O O . GLY A 1 204 ? 17.672 9.832 -1.147 1.00 93.44 204 GLY A O 1
ATOM 1646 N N . VAL A 1 205 ? 18.424 7.771 -1.659 1.00 95.38 205 VAL A N 1
ATOM 1647 C CA . VAL A 1 205 ? 17.788 7.671 -2.986 1.00 95.38 205 VAL A CA 1
ATOM 1648 C C . VAL A 1 205 ? 16.266 7.807 -2.855 1.00 95.38 205 VAL A C 1
ATOM 1650 O O . VAL A 1 205 ? 15.653 7.278 -1.927 1.00 95.38 205 VAL A O 1
ATOM 1653 N N . THR A 1 206 ? 15.638 8.554 -3.764 1.00 96.06 206 THR A N 1
ATOM 1654 C CA . THR A 1 206 ? 14.179 8.741 -3.801 1.00 96.06 206 THR A CA 1
ATOM 1655 C C . THR A 1 206 ? 13.524 7.579 -4.534 1.00 96.06 206 THR A C 1
ATOM 1657 O O . THR A 1 206 ? 13.728 7.437 -5.731 1.00 96.06 206 THR A O 1
ATOM 1660 N N . ALA A 1 207 ? 12.707 6.789 -3.836 1.00 96.81 207 ALA A N 1
ATOM 1661 C CA . ALA A 1 207 ? 12.101 5.578 -4.386 1.00 96.81 207 ALA A CA 1
ATOM 1662 C C . ALA A 1 207 ? 11.030 5.853 -5.446 1.00 96.81 207 ALA A C 1
ATOM 1664 O O . ALA A 1 207 ? 10.839 5.046 -6.348 1.00 96.81 207 ALA A O 1
ATOM 1665 N N . TYR A 1 208 ? 10.335 6.991 -5.366 1.00 96.38 208 TYR A N 1
ATOM 1666 C CA . TYR A 1 208 ? 9.449 7.422 -6.444 1.00 96.38 208 TYR A CA 1
ATOM 1667 C C . TYR A 1 208 ? 9.216 8.935 -6.473 1.00 96.38 208 TYR A C 1
ATOM 1669 O O . TYR A 1 208 ? 9.386 9.648 -5.482 1.00 96.38 208 TYR A O 1
ATOM 1677 N N . ARG A 1 209 ? 8.749 9.428 -7.614 1.00 93.94 209 ARG A N 1
ATOM 1678 C CA . ARG A 1 209 ? 8.132 10.742 -7.804 1.00 93.94 209 ARG A CA 1
ATOM 1679 C C . ARG A 1 209 ? 6.782 10.524 -8.480 1.00 93.94 209 ARG A C 1
ATOM 1681 O O . ARG A 1 209 ? 6.591 9.530 -9.175 1.00 93.94 209 ARG A O 1
ATOM 1688 N N . TRP A 1 210 ? 5.844 11.437 -8.274 1.00 89.56 210 TRP A N 1
ATOM 1689 C CA . TRP A 1 210 ? 4.563 11.410 -8.971 1.00 89.56 210 TRP A CA 1
ATOM 1690 C C . TRP A 1 210 ? 4.240 12.806 -9.495 1.00 89.56 210 TRP A C 1
ATOM 1692 O O . TRP A 1 210 ? 4.553 13.807 -8.847 1.00 89.56 210 TRP A O 1
ATOM 1702 N N . ASN A 1 211 ? 3.615 12.866 -10.665 1.00 86.75 211 ASN A N 1
ATOM 1703 C CA . ASN A 1 211 ? 3.099 14.092 -11.251 1.00 86.75 211 ASN A CA 1
ATOM 1704 C C . ASN A 1 211 ? 1.700 13.803 -11.804 1.00 86.75 211 ASN A C 1
ATOM 1706 O O . ASN A 1 211 ? 1.551 13.151 -12.836 1.00 86.75 211 ASN A O 1
ATOM 1710 N N . GLY A 1 212 ? 0.667 14.217 -11.066 1.00 84.38 212 GLY A N 1
ATOM 1711 C CA . GLY A 1 212 ? -0.715 13.845 -11.367 1.00 84.38 212 GLY A CA 1
ATOM 1712 C C . GLY A 1 212 ? -0.928 12.329 -11.289 1.00 84.38 212 GLY A C 1
ATOM 1713 O O . GLY A 1 212 ? -0.931 11.765 -10.198 1.00 84.38 212 GLY A O 1
ATOM 1714 N N . ASN A 1 213 ? -1.116 11.702 -12.451 1.00 85.69 213 ASN A N 1
ATOM 1715 C CA . ASN A 1 213 ? -1.351 10.269 -12.656 1.00 85.69 213 ASN A CA 1
ATOM 1716 C C . ASN A 1 213 ? -0.087 9.468 -13.040 1.00 85.69 213 ASN A C 1
ATOM 1718 O O . ASN A 1 213 ? -0.149 8.241 -13.104 1.00 85.69 213 ASN A O 1
ATOM 1722 N N . ARG A 1 214 ? 1.038 10.140 -13.316 1.00 93.38 214 ARG A N 1
ATOM 1723 C CA . ARG A 1 214 ? 2.284 9.512 -13.776 1.00 93.38 214 ARG A CA 1
ATOM 1724 C C . ARG A 1 214 ? 3.258 9.293 -12.619 1.00 93.38 214 ARG A C 1
ATOM 1726 O O . ARG A 1 214 ? 3.468 10.199 -11.810 1.00 93.38 214 ARG A O 1
ATOM 1733 N N . TYR A 1 215 ? 3.863 8.109 -12.563 1.00 94.75 215 TYR A N 1
ATOM 1734 C CA . TYR A 1 215 ? 4.803 7.679 -11.530 1.00 94.75 215 TYR A CA 1
ATOM 1735 C C . TYR A 1 215 ? 6.177 7.361 -12.124 1.00 94.75 215 TYR A C 1
ATOM 1737 O O . TYR A 1 215 ? 6.311 6.474 -12.966 1.00 94.7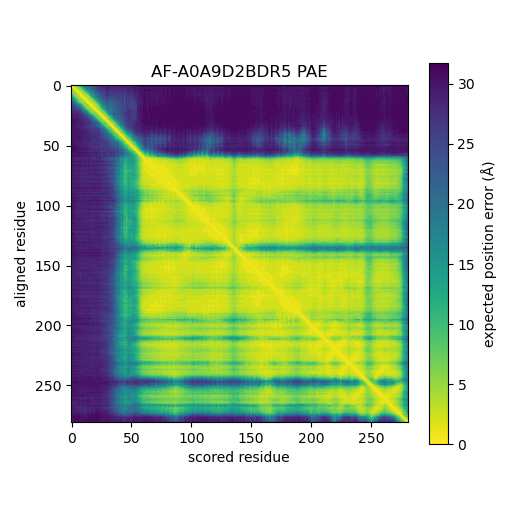5 215 TYR A O 1
ATOM 1745 N N . GLN A 1 216 ? 7.198 8.043 -11.607 1.00 96.56 216 GLN A N 1
ATOM 1746 C CA . GLN A 1 216 ? 8.604 7.691 -11.794 1.00 96.56 216 GLN A CA 1
ATOM 1747 C C . GLN A 1 216 ? 9.046 6.876 -10.584 1.00 96.56 216 GLN A C 1
ATOM 1749 O O . GLN A 1 216 ? 8.958 7.383 -9.469 1.00 96.56 216 GLN A O 1
ATOM 1754 N N . VAL A 1 217 ? 9.498 5.640 -10.769 1.00 96.81 217 VAL A N 1
ATOM 1755 C CA . VAL A 1 217 ? 9.882 4.732 -9.675 1.00 96.81 217 VAL A CA 1
ATOM 1756 C C . VAL A 1 217 ? 11.331 4.300 -9.869 1.00 96.81 217 VAL A C 1
ATOM 1758 O O . VAL A 1 217 ? 11.753 4.028 -10.992 1.00 96.81 217 VAL A O 1
ATOM 1761 N N . TYR A 1 218 ? 12.090 4.243 -8.776 1.00 96.38 218 TYR A N 1
ATOM 1762 C CA . TYR A 1 218 ? 13.520 3.947 -8.759 1.00 96.38 218 TYR A CA 1
ATOM 1763 C C . TYR A 1 218 ? 13.835 2.858 -7.731 1.00 96.38 218 TYR A C 1
ATOM 1765 O O . TYR A 1 218 ? 13.272 2.859 -6.630 1.00 96.38 218 TYR A O 1
ATOM 1773 N N . ALA A 1 219 ? 14.762 1.961 -8.059 1.00 94.62 219 ALA A N 1
ATOM 1774 C CA . ALA A 1 219 ? 15.326 1.006 -7.108 1.00 94.62 219 ALA A CA 1
ATOM 1775 C C . ALA A 1 219 ? 16.322 1.688 -6.147 1.00 94.62 219 ALA A C 1
ATOM 1777 O O . ALA A 1 219 ? 16.660 2.867 -6.295 1.00 94.62 219 ALA A O 1
ATOM 1778 N N . GLN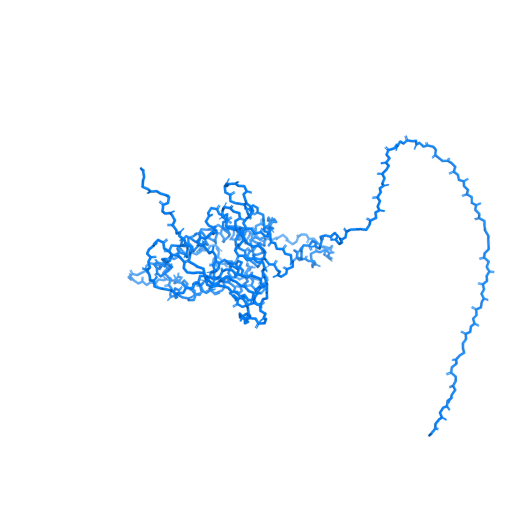 A 1 220 ? 16.793 0.950 -5.137 1.00 94.38 220 GLN A N 1
ATOM 1779 C CA . GLN A 1 220 ? 17.708 1.461 -4.106 1.00 94.38 220 GLN A CA 1
ATOM 1780 C C . GLN A 1 220 ? 19.061 1.959 -4.655 1.00 94.38 220 GLN A C 1
ATOM 1782 O O . GLN A 1 220 ? 19.676 2.836 -4.042 1.00 94.38 220 GLN A O 1
ATOM 1787 N N . ASP A 1 221 ? 19.500 1.429 -5.799 1.00 92.00 221 ASP A N 1
ATOM 1788 C CA . ASP A 1 221 ? 20.707 1.832 -6.537 1.00 92.00 221 ASP A CA 1
ATOM 1789 C C . ASP A 1 221 ? 20.510 3.097 -7.401 1.00 92.00 221 ASP A C 1
ATOM 1791 O O . ASP A 1 221 ? 21.469 3.627 -7.957 1.00 92.00 221 ASP A O 1
ATOM 1795 N N . GLY A 1 222 ? 19.277 3.606 -7.499 1.00 92.88 222 GLY A N 1
ATOM 1796 C CA . GLY A 1 222 ? 18.908 4.748 -8.336 1.00 92.88 222 GLY A CA 1
ATOM 1797 C C . GLY A 1 222 ? 18.507 4.390 -9.770 1.00 92.88 222 GLY A C 1
ATOM 1798 O O . GLY A 1 222 ? 18.128 5.292 -10.521 1.00 92.88 222 GLY A O 1
ATOM 1799 N N . SER A 1 223 ? 18.534 3.112 -10.162 1.00 92.88 223 SER A N 1
ATOM 1800 C CA . SER A 1 223 ? 18.060 2.679 -11.479 1.00 92.88 223 SER A CA 1
ATOM 1801 C C . SER A 1 223 ? 16.548 2.903 -11.627 1.00 92.88 223 SER A C 1
ATOM 1803 O O . SER A 1 223 ? 15.769 2.695 -10.695 1.00 9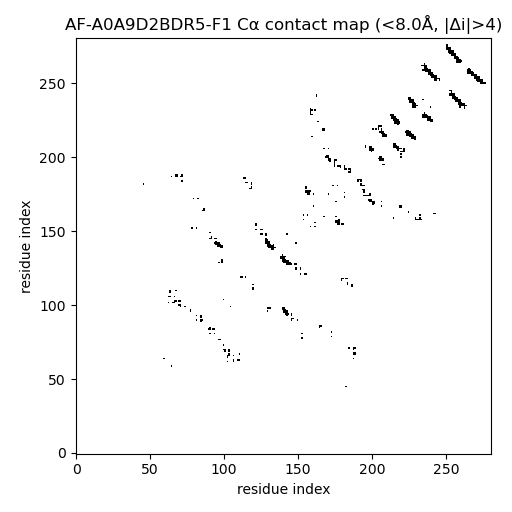2.88 223 SER A O 1
ATOM 1805 N N . MET A 1 224 ? 16.115 3.378 -12.799 1.00 94.56 224 MET A N 1
ATOM 1806 C CA . MET A 1 224 ? 14.703 3.669 -13.066 1.00 94.56 224 MET A CA 1
ATOM 1807 C C . MET A 1 224 ? 13.941 2.388 -13.420 1.00 94.56 224 MET A C 1
ATOM 1809 O O . MET A 1 224 ? 14.234 1.737 -14.423 1.00 94.56 224 MET A O 1
ATOM 1813 N N . LEU A 1 225 ? 12.933 2.071 -12.609 1.00 94.94 225 LEU A N 1
ATOM 1814 C CA . LEU A 1 225 ? 12.040 0.925 -12.766 1.00 94.94 225 LEU A CA 1
ATOM 1815 C C . LEU A 1 225 ? 10.877 1.251 -13.711 1.00 94.94 225 LEU A C 1
ATOM 1817 O O . LEU A 1 225 ? 10.584 0.480 -14.621 1.00 94.94 225 LEU A O 1
ATOM 1821 N N . CYS A 1 226 ? 10.257 2.424 -13.562 1.00 95.81 226 CYS A N 1
ATOM 1822 C CA . CYS A 1 226 ? 9.278 2.930 -14.525 1.00 95.81 226 CYS A CA 1
ATOM 1823 C C . CYS A 1 226 ? 9.221 4.459 -14.565 1.00 95.81 226 CYS A C 1
ATOM 1825 O O . CYS A 1 226 ? 9.605 5.130 -13.609 1.00 95.81 226 CYS A O 1
ATOM 1827 N N . ASP A 1 227 ? 8.669 4.981 -15.657 1.00 96.94 227 ASP A N 1
ATOM 1828 C CA . ASP A 1 227 ? 8.120 6.330 -15.778 1.00 96.94 227 ASP A CA 1
ATOM 1829 C C . ASP A 1 227 ? 6.791 6.254 -16.549 1.00 96.94 227 ASP A C 1
ATOM 1831 O O . ASP A 1 227 ? 6.748 6.460 -17.770 1.00 96.94 227 ASP A O 1
ATOM 1835 N N . ALA A 1 228 ? 5.722 5.894 -15.832 1.00 96.12 228 ALA A N 1
ATOM 1836 C CA . ALA A 1 228 ? 4.466 5.440 -16.423 1.00 96.12 228 AL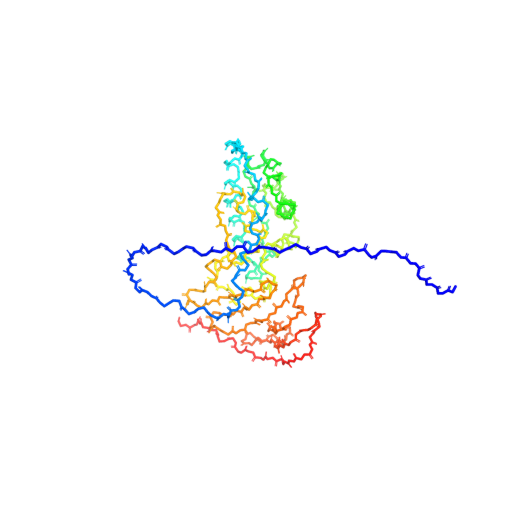A A CA 1
ATOM 1837 C C . ALA A 1 228 ? 3.199 5.845 -15.648 1.00 96.12 228 ALA A C 1
ATOM 1839 O O . ALA A 1 228 ? 3.218 6.106 -14.443 1.00 96.12 228 ALA A O 1
ATOM 1840 N N . VAL A 1 229 ? 2.076 5.866 -16.362 1.00 94.88 229 VAL A N 1
ATOM 1841 C CA . VAL A 1 229 ? 0.711 5.943 -15.831 1.00 94.88 229 VAL A CA 1
ATOM 1842 C C . VAL A 1 229 ? 0.196 4.525 -15.593 1.00 94.88 229 VAL A C 1
ATOM 1844 O O . VAL A 1 229 ? 0.404 3.637 -16.419 1.00 94.88 229 VAL A O 1
ATOM 1847 N N . PHE A 1 230 ? -0.506 4.322 -14.479 1.00 92.12 230 PHE A N 1
ATOM 1848 C CA . PHE A 1 230 ? -1.126 3.045 -14.129 1.00 92.12 230 PHE A CA 1
ATOM 1849 C C . PHE A 1 230 ? -2.653 3.160 -14.162 1.00 92.12 230 PHE A C 1
ATOM 1851 O O . PHE A 1 230 ? -3.205 4.145 -13.667 1.00 92.12 230 PHE A O 1
ATOM 1858 N N . GLN A 1 231 ? -3.323 2.139 -14.694 1.00 89.06 231 GLN A N 1
ATOM 1859 C CA . GLN A 1 231 ? -4.778 1.957 -14.633 1.00 89.06 231 GLN A CA 1
ATOM 1860 C C . GLN A 1 231 ? -5.070 0.510 -14.226 1.00 89.06 231 GLN A C 1
ATOM 1862 O O . GLN A 1 231 ? -4.396 -0.404 -14.693 1.00 89.06 231 GLN A O 1
ATOM 1867 N N . ASP A 1 232 ? -6.009 0.306 -13.300 1.00 80.88 232 ASP A N 1
ATOM 1868 C CA . ASP A 1 232 ? -6.447 -1.014 -12.809 1.00 80.88 232 ASP A CA 1
ATOM 1869 C C . ASP A 1 232 ? -5.305 -1.991 -12.454 1.00 80.88 232 ASP A C 1
ATOM 1871 O O . ASP A 1 232 ? -5.340 -3.185 -12.742 1.00 80.88 232 ASP A O 1
ATOM 1875 N N . GLY A 1 233 ? -4.251 -1.456 -11.823 1.00 76.81 233 GLY A N 1
ATOM 1876 C CA . GLY A 1 233 ? -3.062 -2.209 -11.401 1.00 76.81 233 GLY A CA 1
ATOM 1877 C C . GLY A 1 233 ? -2.074 -2.557 -12.523 1.00 76.81 233 GLY A C 1
ATOM 1878 O O . GLY A 1 233 ? -1.054 -3.184 -12.251 1.00 76.81 233 GLY A O 1
ATOM 1879 N N . LYS A 1 234 ? -2.337 -2.137 -13.764 1.00 86.62 234 LYS A N 1
ATOM 1880 C CA . LYS A 1 234 ? -1.496 -2.378 -14.944 1.00 86.62 234 LYS A CA 1
ATOM 1881 C C . LYS A 1 234 ? -0.818 -1.095 -15.419 1.00 86.62 234 LYS A C 1
ATOM 1883 O O . LYS A 1 234 ? -1.302 0.011 -15.175 1.00 86.62 234 LYS A O 1
ATOM 1888 N N . VAL A 1 235 ? 0.302 -1.248 -16.122 1.00 92.38 235 VAL A N 1
ATOM 1889 C CA . VAL A 1 235 ? 0.961 -0.144 -16.832 1.00 92.38 235 VAL A CA 1
ATOM 1890 C C . VAL A 1 235 ? 0.106 0.219 -18.043 1.00 92.38 235 VAL A C 1
ATOM 1892 O O . VAL A 1 235 ? -0.115 -0.619 -18.909 1.00 92.38 235 VAL A O 1
ATOM 1895 N N . TRP A 1 236 ? -0.392 1.454 -18.090 1.00 94.00 236 TRP A N 1
ATOM 1896 C CA . TRP A 1 236 ? -1.257 1.935 -19.169 1.00 94.00 236 TRP A CA 1
ATOM 1897 C C . TRP A 1 236 ? -0.470 2.674 -20.252 1.00 94.00 236 TRP A C 1
ATOM 1899 O O . TRP A 1 236 ? -0.665 2.440 -21.441 1.00 94.00 236 TRP A O 1
ATOM 1909 N N . GLU A 1 237 ? 0.432 3.565 -19.842 1.00 95.44 237 GLU A N 1
ATOM 1910 C CA . GLU A 1 237 ? 1.154 4.454 -20.753 1.00 95.44 237 GLU A CA 1
ATOM 1911 C C . GLU A 1 237 ? 2.533 4.806 -20.188 1.00 95.44 237 GLU A C 1
ATOM 1913 O O . GLU A 1 237 ? 2.651 5.131 -19.006 1.00 95.44 237 GLU A O 1
ATOM 1918 N N . GLY A 1 238 ? 3.570 4.794 -21.027 1.00 95.56 238 GLY A N 1
ATOM 1919 C CA . GLY A 1 238 ? 4.935 5.179 -20.655 1.00 95.56 238 GLY A CA 1
ATOM 1920 C C . GLY A 1 238 ? 5.885 3.993 -20.488 1.00 95.56 238 GLY A C 1
ATOM 1921 O O . GLY A 1 238 ? 5.598 2.885 -20.931 1.00 95.56 238 GLY A O 1
ATOM 1922 N N . PHE A 1 239 ? 7.052 4.233 -19.891 1.00 95.62 239 PHE A N 1
ATOM 1923 C CA . PHE A 1 239 ? 8.117 3.231 -19.790 1.00 95.62 239 PHE A CA 1
ATOM 1924 C C . PHE A 1 239 ? 7.992 2.396 -18.512 1.00 95.62 239 PHE A C 1
ATOM 1926 O O . PHE A 1 239 ? 7.838 2.959 -17.428 1.00 95.62 239 PHE A O 1
ATOM 1933 N N . ALA A 1 240 ? 8.148 1.076 -18.606 1.00 95.62 240 ALA A N 1
ATOM 1934 C CA . ALA A 1 240 ? 8.243 0.190 -17.451 1.00 95.62 240 ALA A CA 1
ATOM 1935 C C . ALA A 1 240 ? 9.200 -0.986 -17.694 1.00 95.62 240 ALA A C 1
ATOM 1937 O O . ALA A 1 240 ? 9.341 -1.483 -18.811 1.00 95.62 240 ALA A O 1
ATOM 1938 N N . ARG A 1 241 ? 9.828 -1.440 -16.608 1.00 93.69 241 ARG A N 1
ATOM 1939 C CA . ARG A 1 241 ? 10.583 -2.690 -16.508 1.00 93.69 241 ARG A CA 1
ATOM 1940 C C . ARG A 1 241 ? 9.736 -3.687 -15.730 1.00 93.69 241 ARG A C 1
ATOM 1942 O O . ARG A 1 241 ? 9.663 -3.582 -14.517 1.00 93.69 241 ARG A O 1
ATOM 1949 N N . LEU A 1 242 ? 9.067 -4.617 -16.396 1.00 90.94 242 LEU A N 1
ATOM 1950 C CA . LEU A 1 242 ? 8.247 -5.624 -15.719 1.00 90.94 242 LEU A CA 1
ATOM 1951 C C . LEU A 1 242 ? 9.039 -6.925 -15.538 1.00 90.94 242 LEU A C 1
ATOM 1953 O O . LEU A 1 242 ? 9.759 -7.298 -16.466 1.00 90.94 242 LEU A O 1
ATOM 1957 N N . PRO A 1 243 ? 8.922 -7.621 -14.392 1.00 86.50 243 PRO A N 1
ATOM 1958 C CA . PRO A 1 243 ? 9.416 -8.989 -14.285 1.00 86.50 243 PRO A CA 1
ATOM 1959 C C . PRO A 1 243 ? 8.658 -9.886 -15.273 1.00 86.50 243 PRO A C 1
ATOM 1961 O O . PRO A 1 243 ? 7.451 -9.723 -15.456 1.00 86.50 243 PRO A O 1
ATOM 1964 N N . GLU A 1 244 ? 9.368 -10.820 -15.896 1.00 83.75 244 GLU A N 1
ATOM 1965 C CA . GLU A 1 244 ? 8.808 -11.848 -16.776 1.00 83.75 244 GLU A CA 1
ATOM 1966 C C . GLU A 1 244 ? 9.051 -13.242 -16.208 1.00 83.75 244 GLU A C 1
ATOM 1968 O O . GLU A 1 244 ? 10.048 -13.490 -15.526 1.00 83.75 244 GLU A O 1
ATOM 1973 N N . GLU A 1 245 ? 8.164 -14.171 -16.551 1.00 74.75 245 GLU A N 1
ATOM 1974 C CA . GLU A 1 245 ? 8.403 -15.592 -16.322 1.00 74.75 245 GLU A CA 1
ATOM 1975 C C . GLU A 1 245 ? 9.406 -16.101 -17.367 1.00 74.75 245 GLU A C 1
ATOM 1977 O O . GLU A 1 245 ? 9.214 -15.949 -18.574 1.00 74.75 245 GLU A O 1
ATOM 1982 N N . GLY A 1 246 ? 10.510 -16.678 -16.897 1.00 66.06 246 GLY A N 1
ATOM 1983 C CA . GLY A 1 246 ? 11.606 -17.176 -17.726 1.00 66.06 246 GLY A CA 1
ATOM 1984 C C . GLY A 1 246 ? 12.165 -18.497 -17.192 1.00 66.06 246 GLY A C 1
ATOM 1985 O O . GLY A 1 246 ? 11.682 -18.994 -16.170 1.00 66.06 246 GLY A O 1
ATOM 1986 N N . PRO A 1 247 ? 13.180 -19.083 -17.855 1.00 60.53 247 PRO A N 1
ATOM 1987 C CA . PRO A 1 247 ? 13.894 -20.235 -17.312 1.00 60.53 247 PRO A CA 1
ATOM 1988 C C . PRO A 1 247 ? 14.437 -19.886 -15.918 1.00 60.53 247 PRO A C 1
ATOM 1990 O O . PRO A 1 247 ? 15.124 -18.881 -15.746 1.00 60.53 247 PRO A O 1
ATOM 1993 N N . GLY A 1 248 ? 14.060 -20.688 -14.919 1.00 57.94 248 GLY A N 1
ATOM 1994 C CA . GLY A 1 248 ? 14.238 -20.384 -13.496 1.00 57.94 248 GLY A CA 1
ATOM 1995 C C . GLY A 1 248 ? 15.670 -20.552 -12.989 1.00 57.94 248 GLY A C 1
ATOM 1996 O O . GLY A 1 248 ? 15.927 -21.412 -12.151 1.00 57.94 248 GLY A O 1
ATOM 1997 N N . GLU A 1 249 ? 16.598 -19.740 -13.487 1.00 65.31 249 GLU A N 1
ATOM 1998 C CA . GLU A 1 249 ? 17.968 -19.655 -12.980 1.00 65.31 249 GLU A CA 1
ATOM 1999 C C . GLU A 1 249 ? 18.024 -18.725 -11.756 1.00 65.31 249 GLU A C 1
ATOM 2001 O O . GLU A 1 249 ? 17.695 -17.546 -11.857 1.00 65.31 249 GLU A O 1
ATOM 2006 N N . GLU A 1 250 ? 18.452 -19.230 -10.590 1.00 65.81 250 GLU A N 1
ATOM 2007 C CA . GLU A 1 250 ? 18.379 -18.485 -9.314 1.00 65.81 250 GLU A CA 1
ATOM 2008 C C . GLU A 1 250 ? 19.060 -17.106 -9.323 1.00 65.81 250 GLU A C 1
ATOM 2010 O O . GLU A 1 250 ? 18.650 -16.202 -8.588 1.00 65.81 250 GLU A O 1
ATOM 2015 N N . ASP A 1 251 ? 20.125 -16.965 -10.111 1.00 75.75 251 ASP A N 1
ATOM 2016 C CA . ASP A 1 251 ? 20.967 -15.771 -10.147 1.00 75.75 251 ASP A CA 1
ATOM 2017 C C . ASP A 1 251 ? 20.620 -14.827 -11.314 1.00 75.75 251 ASP A C 1
ATOM 2019 O O . ASP A 1 251 ? 21.272 -13.794 -11.471 1.00 75.75 251 ASP A O 1
ATOM 2023 N N . TRP A 1 252 ? 19.582 -15.119 -12.109 1.00 77.25 252 TRP A N 1
ATOM 2024 C CA . TRP A 1 252 ? 19.142 -14.276 -13.226 1.00 77.25 252 TRP A CA 1
ATOM 2025 C C . TRP A 1 252 ? 17.670 -13.880 -13.114 1.00 77.25 252 TRP A C 1
ATOM 2027 O O . TRP A 1 252 ? 16.792 -14.669 -12.788 1.00 77.25 252 TRP A O 1
ATOM 2037 N N . GLU A 1 253 ? 17.387 -12.620 -13.424 1.00 82.38 253 GLU A N 1
ATOM 2038 C CA . GLU A 1 253 ? 16.037 -12.071 -13.485 1.00 82.38 253 GLU A CA 1
ATOM 2039 C C . GLU A 1 253 ? 15.718 -11.667 -14.922 1.00 82.38 253 GLU A C 1
ATOM 2041 O O . GLU A 1 253 ? 16.395 -10.802 -15.487 1.00 82.38 253 GLU A O 1
ATOM 2046 N N . LEU A 1 254 ? 14.688 -12.280 -15.512 1.00 85.19 254 LEU A N 1
ATOM 2047 C CA . LEU A 1 254 ? 14.172 -11.873 -16.814 1.00 85.19 254 LEU A CA 1
ATOM 2048 C C . LEU A 1 254 ? 13.246 -10.662 -16.644 1.00 85.19 254 LEU A C 1
ATOM 2050 O O . LEU A 1 254 ? 12.302 -10.679 -15.853 1.00 85.19 254 LEU A O 1
ATOM 2054 N N . VAL A 1 255 ? 13.526 -9.599 -17.393 1.00 87.94 255 VAL A N 1
ATOM 2055 C CA . VAL A 1 255 ? 12.805 -8.326 -17.318 1.00 87.94 255 VAL A CA 1
ATOM 2056 C C . VAL A 1 255 ? 12.408 -7.865 -18.714 1.00 87.94 255 VAL A C 1
ATOM 2058 O O . VAL A 1 255 ? 13.263 -7.656 -19.574 1.00 87.94 255 VAL A O 1
ATOM 2061 N N . ARG A 1 256 ? 11.115 -7.618 -18.936 1.00 90.69 256 ARG A N 1
ATOM 2062 C CA . ARG A 1 256 ? 10.613 -6.906 -20.117 1.00 90.69 256 ARG A CA 1
ATOM 2063 C C . ARG A 1 256 ? 10.688 -5.405 -19.859 1.00 90.69 256 ARG A C 1
ATOM 2065 O O . ARG A 1 256 ? 9.878 -4.844 -19.123 1.00 90.69 256 ARG A O 1
ATOM 2072 N N . ALA A 1 257 ? 11.670 -4.752 -20.467 1.00 93.12 257 ALA A N 1
ATOM 2073 C CA . ALA A 1 257 ? 11.909 -3.319 -20.359 1.00 93.12 257 ALA A CA 1
ATOM 2074 C C . ALA A 1 257 ? 11.466 -2.610 -21.643 1.00 93.12 257 ALA A C 1
ATOM 2076 O O . ALA A 1 257 ? 12.088 -2.782 -22.693 1.00 93.12 257 ALA A O 1
ATOM 2077 N N . GLY A 1 258 ? 10.414 -1.793 -21.571 1.00 93.94 258 GLY A N 1
ATOM 2078 C CA . GLY A 1 258 ? 9.880 -1.127 -22.756 1.00 93.94 258 GLY A CA 1
ATOM 2079 C C . GLY A 1 258 ? 8.755 -0.135 -22.497 1.00 93.94 258 GLY A C 1
ATOM 2080 O O . GLY A 1 258 ? 8.484 0.260 -21.362 1.00 93.94 258 GLY A O 1
ATOM 2081 N N . THR A 1 259 ? 8.125 0.292 -23.585 1.00 95.12 259 THR A N 1
ATOM 2082 C CA . THR A 1 259 ? 7.101 1.335 -23.620 1.00 95.12 259 THR A CA 1
ATOM 2083 C C . THR A 1 259 ? 5.716 0.734 -23.829 1.00 95.12 259 THR A C 1
ATOM 2085 O O . THR A 1 259 ? 5.499 -0.076 -24.731 1.00 95.12 259 THR A O 1
ATOM 2088 N N . PHE A 1 260 ? 4.768 1.193 -23.020 1.00 94.62 260 PHE A N 1
ATOM 2089 C CA . PHE A 1 260 ? 3.359 0.842 -23.087 1.00 94.62 260 PHE A CA 1
ATOM 2090 C C . PHE A 1 260 ? 2.538 2.002 -23.656 1.00 94.62 260 PHE A C 1
ATOM 2092 O O . PHE A 1 260 ? 2.839 3.173 -23.393 1.00 94.62 260 PHE A O 1
ATOM 2099 N N . ARG A 1 261 ? 1.485 1.679 -24.409 1.00 94.44 261 ARG A N 1
ATOM 2100 C CA . ARG A 1 261 ? 0.416 2.605 -24.816 1.00 94.44 261 ARG A CA 1
ATOM 2101 C C . ARG A 1 261 ? -0.911 1.864 -24.746 1.00 94.44 261 ARG A C 1
ATOM 2103 O O . ARG A 1 261 ? -0.990 0.732 -25.208 1.00 94.44 261 ARG A O 1
ATOM 2110 N N . GLU A 1 262 ? -1.926 2.496 -24.168 1.00 92.69 262 GLU A N 1
ATOM 2111 C CA . GLU A 1 262 ? -3.276 1.926 -24.023 1.00 92.69 262 GLU A CA 1
ATOM 2112 C C . GLU A 1 262 ? -3.283 0.515 -23.391 1.00 92.69 262 GLU A C 1
ATOM 2114 O O . GLU A 1 262 ? -4.049 -0.370 -23.762 1.00 92.69 262 GLU A O 1
ATOM 2119 N N . GLY A 1 263 ? -2.369 0.282 -22.440 1.00 90.12 263 GLY A N 1
ATOM 2120 C CA . GLY A 1 263 ? -2.187 -1.004 -21.759 1.00 90.12 263 GLY A CA 1
ATOM 2121 C C . GLY A 1 263 ? -1.429 -2.073 -22.558 1.00 90.12 263 GLY A C 1
ATOM 2122 O O . GLY A 1 263 ? -1.063 -3.102 -21.988 1.00 90.12 263 GLY A O 1
ATOM 2123 N N . ALA A 1 264 ? -1.150 -1.844 -23.842 1.00 91.75 264 ALA A N 1
ATOM 2124 C CA . ALA A 1 264 ? -0.382 -2.747 -24.693 1.00 91.75 264 ALA A CA 1
ATOM 2125 C C . ALA A 1 264 ? 1.122 -2.434 -24.642 1.00 91.75 264 ALA A C 1
ATOM 2127 O O . ALA A 1 264 ? 1.527 -1.271 -24.607 1.00 91.75 264 ALA A O 1
ATOM 2128 N N . PHE A 1 265 ? 1.959 -3.474 -24.674 1.00 92.06 265 PHE A N 1
ATOM 2129 C CA . PHE A 1 265 ? 3.405 -3.342 -24.875 1.00 92.06 265 PHE A CA 1
ATOM 2130 C C . PHE A 1 265 ? 3.683 -3.068 -26.358 1.00 92.06 265 PHE A C 1
ATOM 2132 O O . PHE A 1 265 ? 3.266 -3.855 -27.206 1.00 92.06 265 PHE A O 1
ATOM 2139 N N . VAL A 1 266 ? 4.357 -1.958 -26.668 1.00 92.62 266 VAL A N 1
ATOM 2140 C CA . VAL A 1 266 ? 4.534 -1.476 -28.052 1.00 92.62 266 VAL A CA 1
ATOM 2141 C C . VAL A 1 266 ? 5.952 -1.698 -28.569 1.00 92.62 266 VAL A C 1
ATOM 2143 O O . VAL A 1 266 ? 6.130 -2.061 -29.726 1.00 92.62 266 VAL A O 1
ATOM 2146 N N . ASP A 1 267 ? 6.953 -1.454 -27.727 1.00 89.75 267 ASP A N 1
ATOM 2147 C CA . ASP A 1 267 ? 8.370 -1.484 -28.097 1.00 89.75 267 ASP A CA 1
ATOM 2148 C C . ASP A 1 267 ? 9.237 -1.723 -26.853 1.00 89.75 267 ASP A C 1
ATOM 2150 O O . ASP A 1 267 ? 8.885 -1.272 -25.759 1.00 89.75 267 ASP A O 1
ATOM 2154 N N . GLY A 1 268 ? 10.371 -2.406 -27.003 1.00 89.88 268 GLY A N 1
ATOM 2155 C CA . GLY A 1 268 ? 11.321 -2.640 -25.921 1.00 89.88 268 GLY A CA 1
ATOM 2156 C C . GLY A 1 268 ? 12.176 -3.893 -26.088 1.00 89.88 268 GLY A C 1
ATOM 2157 O O . GLY A 1 268 ? 12.345 -4.434 -27.176 1.00 89.88 268 GLY A O 1
ATOM 2158 N N . THR A 1 269 ? 12.736 -4.355 -24.971 1.00 89.38 269 THR A N 1
ATOM 2159 C CA . THR A 1 269 ? 13.703 -5.460 -24.914 1.00 89.38 269 THR A CA 1
ATOM 2160 C C . THR A 1 269 ? 13.381 -6.427 -23.780 1.00 89.38 269 THR A C 1
ATOM 2162 O O . THR A 1 269 ? 12.877 -6.022 -22.730 1.00 89.38 269 THR A O 1
ATOM 2165 N N . LEU A 1 270 ? 13.718 -7.700 -23.979 1.00 86.38 270 LEU A N 1
ATOM 2166 C CA . LEU A 1 270 ? 13.893 -8.660 -22.891 1.00 86.38 270 LEU A CA 1
ATOM 2167 C C . LEU A 1 270 ? 15.339 -8.565 -22.393 1.00 86.38 270 LEU A C 1
ATOM 2169 O O . LEU A 1 270 ? 16.275 -8.565 -23.191 1.00 86.38 270 LEU A O 1
ATOM 2173 N N . GLN A 1 271 ? 15.511 -8.440 -21.081 1.00 85.44 271 GLN A N 1
ATOM 2174 C CA . GLN A 1 271 ? 16.794 -8.222 -20.419 1.00 85.44 271 GLN A CA 1
ATOM 2175 C C . GLN A 1 271 ? 17.005 -9.301 -19.361 1.00 85.44 271 GLN A C 1
ATOM 2177 O O . GLN A 1 271 ? 16.147 -9.489 -18.503 1.00 85.44 271 GLN A O 1
ATOM 2182 N N . TYR A 1 272 ? 18.152 -9.976 -19.403 1.00 82.12 272 TYR A N 1
ATOM 2183 C CA . TYR A 1 272 ? 18.598 -10.879 -18.344 1.00 82.12 272 TYR A CA 1
ATOM 2184 C C . TYR A 1 272 ? 19.489 -10.086 -17.384 1.00 82.12 272 TYR A C 1
ATOM 2186 O O . TYR A 1 272 ? 20.554 -9.604 -17.775 1.00 82.12 272 TYR A O 1
ATOM 2194 N N . ILE A 1 273 ? 19.042 -9.906 -16.141 1.00 80.19 273 ILE A N 1
ATOM 2195 C CA . ILE A 1 273 ? 19.749 -9.122 -15.123 1.00 80.19 273 ILE A CA 1
ATOM 2196 C C . ILE A 1 273 ? 20.320 -10.067 -14.066 1.00 80.19 273 ILE A C 1
ATOM 2198 O O . ILE A 1 273 ? 19.571 -10.752 -13.373 1.00 80.19 273 ILE A O 1
ATOM 2202 N N . TYR A 1 274 ? 21.645 -10.081 -13.915 1.00 76.69 274 TYR A N 1
ATOM 2203 C CA . TYR A 1 274 ? 22.318 -10.903 -12.910 1.00 76.69 274 TYR A CA 1
ATOM 2204 C C . TYR A 1 274 ? 22.066 -10.370 -11.490 1.00 76.69 274 TYR A C 1
ATOM 2206 O O . TYR A 1 274 ? 22.518 -9.280 -11.119 1.00 76.69 274 TYR A O 1
ATOM 2214 N N . ARG A 1 275 ? 21.375 -11.159 -10.666 1.00 67.50 275 ARG A N 1
ATOM 2215 C CA . ARG A 1 275 ? 21.142 -10.908 -9.242 1.00 67.50 275 ARG A CA 1
ATOM 2216 C C . ARG A 1 275 ? 22.361 -11.352 -8.434 1.00 67.50 275 ARG A C 1
ATOM 2218 O O . ARG A 1 275 ? 22.377 -12.425 -7.839 1.00 67.50 275 ARG A O 1
ATOM 2225 N N . LYS A 1 276 ? 23.381 -10.493 -8.338 1.00 56.31 276 LYS A N 1
ATOM 2226 C CA . LYS A 1 276 ? 24.521 -10.742 -7.440 1.00 56.31 276 LYS A CA 1
ATOM 2227 C C . LYS A 1 276 ? 24.031 -10.870 -5.987 1.00 56.31 276 LYS A C 1
ATOM 2229 O O . LYS A 1 276 ? 23.704 -9.865 -5.357 1.00 56.31 276 LYS A O 1
ATOM 2234 N N . LYS A 1 277 ? 24.021 -12.096 -5.448 1.00 51.25 277 LYS A N 1
ATOM 2235 C CA . LYS A 1 277 ? 23.738 -12.406 -4.034 1.00 51.25 277 LYS A CA 1
ATOM 2236 C C . LYS A 1 277 ? 24.780 -11.729 -3.125 1.00 51.25 277 LYS A C 1
ATOM 2238 O O . LYS A 1 277 ? 25.828 -12.290 -2.815 1.00 51.25 277 LYS A O 1
ATOM 2243 N N . CYS A 1 278 ? 24.513 -10.494 -2.702 1.00 42.69 278 CYS A N 1
ATOM 2244 C CA . CYS A 1 278 ? 25.339 -9.768 -1.735 1.00 42.69 278 CYS A CA 1
ATOM 2245 C C . CYS A 1 278 ? 25.099 -10.306 -0.315 1.00 42.69 278 CYS A C 1
ATOM 2247 O O . CYS A 1 278 ? 24.297 -9.738 0.425 1.00 42.69 278 CYS A O 1
ATOM 2249 N N . GLY A 1 279 ? 25.779 -11.395 0.064 1.00 39.88 279 GLY A N 1
ATOM 2250 C CA . GLY A 1 279 ? 25.669 -11.932 1.427 1.00 39.88 279 GLY A CA 1
ATOM 2251 C C . GLY A 1 279 ? 26.096 -13.386 1.642 1.00 39.88 279 GLY A C 1
ATOM 2252 O O . GLY A 1 279 ? 25.345 -14.136 2.254 1.00 39.88 279 GLY A O 1
ATOM 2253 N N . GLN A 1 280 ? 27.290 -13.777 1.191 1.00 33.25 280 GLN A N 1
ATOM 2254 C CA . GLN A 1 280 ? 28.059 -14.854 1.832 1.00 33.25 280 GLN A CA 1
ATOM 2255 C C . GLN A 1 280 ? 29.494 -14.364 2.060 1.00 33.25 280 GLN A C 1
ATOM 2257 O O . GLN A 1 280 ? 30.358 -14.511 1.198 1.00 33.25 280 GLN A O 1
ATOM 2262 N N . ILE A 1 281 ? 29.694 -13.720 3.214 1.00 33.38 281 ILE A N 1
ATOM 2263 C CA . ILE A 1 281 ? 30.971 -13.490 3.906 1.00 33.38 281 ILE A CA 1
ATOM 2264 C C . ILE A 1 281 ? 30.666 -13.685 5.393 1.00 33.38 281 ILE A C 1
ATOM 2266 O O . ILE A 1 281 ? 29.632 -13.119 5.819 1.00 33.38 281 ILE A O 1
#

Solvent-accessible surface area (backbone atoms only — not comparable to full-atom values): 17232 Å² total; per-residue (Å²): 133,84,83,90,85,89,85,91,89,85,87,88,86,90,79,88,86,90,88,84,88,80,92,79,93,80,89,82,86,80,82,86,83,89,76,91,79,78,81,80,72,79,73,73,80,77,57,88,70,71,87,76,67,94,66,79,84,79,78,69,57,70,67,53,56,49,20,29,46,51,47,50,53,49,49,57,53,52,52,53,51,50,58,54,26,53,56,65,73,43,42,87,72,56,51,66,48,80,61,77,52,68,59,33,62,78,38,35,69,67,54,44,71,70,48,53,74,69,41,31,50,56,49,54,56,51,53,70,21,41,32,78,77,47,56,101,90,39,73,50,9,37,40,76,38,54,66,62,44,48,54,50,49,55,75,39,32,33,65,62,41,90,79,41,46,71,55,48,60,75,41,46,67,81,34,46,36,25,69,59,50,35,50,44,52,19,74,36,64,77,48,90,60,60,85,60,53,67,28,32,28,88,83,65,37,60,36,56,50,74,60,96,72,34,36,36,32,26,31,74,88,61,52,76,42,30,48,26,28,62,50,98,70,36,65,24,34,38,35,39,53,42,82,47,94,62,84,89,46,93,50,50,42,42,28,43,38,31,36,27,53,90,54,38,83,75,51,73,45,81,43,82,44,76,53,78,79,88,81,86,130

Nearest PDB structures (foldseek):
  6mol-assembly1_B  TM=2.568E-01  e=7.054E+00  Homo sapiens

Secondary structure (DSSP, 8-state):
-------------------------------------S-------S-TTGGG--S------HHHHHHHHHHHHHHHHHHHHHHHHHHTT-GGG--B-PPPPHHHHHTHHHHHHTS-HHHHHHHHHHHTTB-SS--SSS-S-BBS-HHHHHHHHHHHB-TTHHHHTTTTTTS-GGGSB-HHHHHHHHHHHS----TTTT-B-TTS-B-EEEETTEEEEE-TTS-EEEEEEEETTEEEEEEEEEE------TTEEEEEEEEEETTEEEEEEEEEEE-------